Protein AF-V5RH90-F1 (afdb_monomer)

Organism: NCBI:txid1276258

Solvent-accessible surface area (backbone atoms only — not comparable to full-atom values): 16966 Å² total; per-residue (Å²): 116,68,70,62,54,53,51,52,54,51,51,53,51,48,54,54,49,49,53,51,49,50,56,50,49,50,62,50,57,74,41,58,47,84,65,52,68,70,59,52,54,52,52,53,52,53,52,52,51,48,53,52,47,50,63,49,49,20,54,50,55,21,48,38,52,71,64,28,67,14,54,36,30,42,51,41,24,53,47,36,72,75,69,56,54,78,41,78,55,97,79,40,80,42,62,81,56,71,50,70,59,48,40,54,50,47,51,65,58,44,32,61,47,46,22,55,51,42,34,52,47,38,39,65,70,46,47,50,47,69,72,67,48,82,49,40,72,57,25,41,54,48,15,51,47,30,43,51,52,26,52,50,56,53,51,47,51,54,52,50,51,69,45,53,82,74,52,96,70,68,76,60,83,84,48,95,77,80,65,72,45,70,49,40,56,22,43,51,43,16,62,75,44,43,43,75,81,35,70,58,42,42,53,52,48,49,56,31,50,53,38,34,51,52,12,54,51,33,38,52,51,18,51,33,39,70,53,49,37,51,61,77,73,57,79,75,57,67,61,90,75,64,74,39,69,64,57,57,52,48,52,52,43,52,76,67,65,77,57,59,74,70,60,53,53,52,51,51,53,49,50,56,48,52,53,52,51,51,52,50,51,56,47,50,54,51,53,50,53,52,50,50,52,52,50,50,52,51,50,52,54,52,50,54,52,54,62,62,69,70,74,115

Secondary structure (DSSP, 8-state):
-HHHHHHHHHHHHHHHHHHHHHHHHHHHHTT--PPPHHHHHHHHHHHHHHHHHHHHHHHHHHHHHHH-TTHHHHHHHHHHHHH--EEEETTEEEESS-HHHHHHHHHHHHHHHHHHHHHHHHIIIIIHHHHH--SHHHHHHHHHHHHHHHHHHHHHHHHHHHHGGGS-----TT-TT----HHHHHHHHHHHH--TTSHHHHHHHHHHHHHHHHHHHHHHHHHHHHTT---TTTTT-S-TT---HHHHHHHHHHHTT-S-HHHHHHHHHHHHHHHHHHHHHHHHHHHHHHHHHHHHHHHHHHHHHHHHTT--

Structure (mmCIF, N/CA/C/O backbone):
data_AF-V5RH90-F1
#
_entry.id   AF-V5RH90-F1
#
loop_
_atom_site.group_PDB
_atom_site.id
_atom_site.type_symbol
_atom_site.label_atom_id
_atom_site.label_alt_id
_atom_site.label_comp_id
_atom_site.label_asym_id
_atom_site.label_entity_id
_atom_site.label_seq_id
_atom_site.pdbx_PDB_ins_code
_atom_site.Cartn_x
_atom_site.Cartn_y
_atom_site.Cartn_z
_atom_site.occupancy
_atom_site.B_iso_or_equiv
_atom_site.auth_seq_id
_atom_site.auth_comp_id
_atom_site.auth_asym_id
_atom_site.auth_atom_id
_atom_site.pdbx_PDB_model_num
ATOM 1 N N . MET A 1 1 ? -20.394 -36.900 60.739 1.00 50.88 1 MET A N 1
ATOM 2 C CA . MET A 1 1 ? -19.626 -35.636 60.603 1.00 50.88 1 MET A CA 1
ATOM 3 C C . MET A 1 1 ? -19.077 -35.395 59.190 1.00 50.88 1 MET A C 1
ATOM 5 O O . MET A 1 1 ? -19.070 -34.246 58.764 1.00 50.88 1 MET A O 1
ATOM 9 N N . GLU A 1 2 ? -18.689 -36.420 58.419 1.00 46.78 2 GLU A N 1
ATOM 10 C CA . GLU A 1 2 ? -18.114 -36.249 57.064 1.00 46.78 2 GLU A CA 1
ATOM 11 C C . GLU A 1 2 ? -19.045 -35.591 56.026 1.00 46.78 2 GLU A C 1
ATOM 13 O O . GLU A 1 2 ? -18.592 -34.786 55.211 1.00 46.78 2 GLU A O 1
ATOM 18 N N . ASN A 1 3 ? -20.356 -35.852 56.076 1.00 48.88 3 ASN A N 1
ATOM 19 C CA . ASN A 1 3 ? -21.308 -35.257 55.127 1.00 48.88 3 ASN A CA 1
ATOM 20 C C . ASN A 1 3 ? -21.452 -33.736 55.284 1.00 48.88 3 ASN A C 1
ATOM 22 O O . ASN A 1 3 ? -21.572 -33.027 54.285 1.00 48.88 3 ASN A O 1
ATOM 26 N N . ALA A 1 4 ? -21.367 -33.217 56.513 1.00 47.03 4 ALA A N 1
ATOM 27 C CA . ALA A 1 4 ? -21.417 -31.780 56.778 1.00 47.03 4 ALA A CA 1
ATOM 28 C C . ALA A 1 4 ? -20.144 -31.068 56.284 1.00 47.03 4 ALA A C 1
ATOM 30 O O . ALA A 1 4 ? -20.221 -29.986 55.705 1.00 47.03 4 ALA A O 1
ATOM 31 N N . LEU A 1 5 ? -18.980 -31.710 56.434 1.00 47.34 5 LEU A N 1
ATOM 32 C CA . LEU A 1 5 ? -17.687 -31.221 55.943 1.00 47.34 5 LEU A CA 1
ATOM 33 C C . LEU A 1 5 ? -17.633 -31.178 54.408 1.00 47.34 5 LEU A C 1
ATOM 35 O O . LEU A 1 5 ? -17.198 -30.179 53.829 1.00 47.34 5 LEU A O 1
ATOM 39 N N . ASN A 1 6 ? -18.158 -32.209 53.740 1.00 46.47 6 ASN A N 1
ATOM 40 C CA . ASN A 1 6 ? -18.242 -32.259 52.280 1.00 46.47 6 ASN A CA 1
ATOM 41 C C . ASN A 1 6 ? -19.225 -31.230 51.701 1.00 46.47 6 ASN A C 1
ATOM 43 O O . ASN A 1 6 ? -18.916 -30.608 50.681 1.00 46.47 6 ASN A O 1
ATOM 47 N N . LEU A 1 7 ? -20.361 -30.978 52.361 1.00 47.34 7 LEU A N 1
ATOM 48 C CA . LEU A 1 7 ? -21.299 -29.913 51.981 1.00 47.34 7 LEU A CA 1
ATOM 49 C C . LEU A 1 7 ? -20.675 -28.519 52.132 1.00 47.34 7 LEU A C 1
ATOM 51 O O . LEU A 1 7 ? -20.782 -27.693 51.224 1.00 47.34 7 LEU A O 1
ATOM 55 N N . ASN A 1 8 ? -19.939 -28.277 53.219 1.00 47.91 8 ASN A N 1
ATOM 56 C CA . ASN A 1 8 ? -19.271 -26.996 53.461 1.00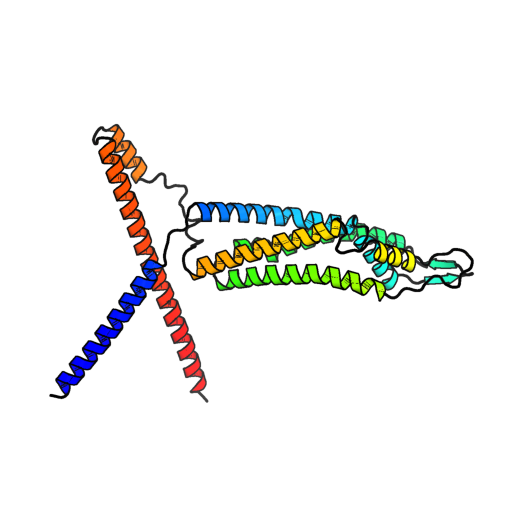 47.91 8 ASN A CA 1
ATOM 57 C C . ASN A 1 8 ? -18.118 -26.739 52.469 1.00 47.91 8 ASN A C 1
ATOM 59 O O . ASN A 1 8 ? -17.933 -25.628 51.963 1.00 47.91 8 ASN A O 1
ATOM 63 N N . LEU A 1 9 ? -17.375 -27.786 52.094 1.00 45.78 9 LEU A N 1
ATOM 64 C CA . LEU A 1 9 ? -16.351 -27.723 51.046 1.00 45.78 9 LEU A CA 1
ATOM 65 C C . LEU A 1 9 ? -16.950 -27.475 49.653 1.00 45.78 9 LEU A C 1
ATOM 67 O O . LEU A 1 9 ? -16.366 -26.721 48.867 1.00 45.78 9 LEU A O 1
ATOM 71 N N . LYS A 1 10 ? -18.113 -28.062 49.341 1.00 51.06 10 LYS A N 1
ATOM 72 C CA . LYS A 1 10 ? -18.827 -27.850 48.069 1.00 51.06 10 LYS A CA 1
ATOM 73 C C . LYS A 1 10 ? -19.367 -26.419 47.972 1.00 51.06 10 LYS A C 1
ATOM 75 O O . LYS A 1 10 ? -19.089 -25.741 46.980 1.00 51.06 10 LYS A O 1
ATOM 80 N N . ASN A 1 11 ? -19.988 -25.929 49.045 1.00 49.34 11 ASN A N 1
ATOM 81 C CA . ASN A 1 11 ? -20.497 -24.562 49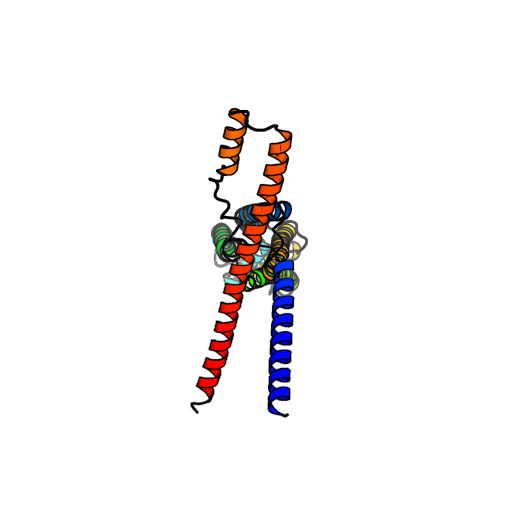.150 1.00 49.34 11 ASN A CA 1
ATOM 82 C C . ASN A 1 11 ? -19.359 -23.529 49.091 1.00 49.34 11 ASN A C 1
ATOM 84 O O . ASN A 1 11 ? -19.440 -22.572 48.324 1.00 49.34 11 ASN A O 1
ATOM 88 N N . SER A 1 12 ? -18.228 -23.747 49.775 1.00 50.31 12 SER A N 1
ATOM 89 C CA . SER A 1 12 ? -17.091 -22.809 49.706 1.00 50.31 12 SER A CA 1
ATOM 90 C C . SER A 1 12 ? -16.413 -22.774 48.327 1.00 50.31 12 SER A C 1
ATOM 92 O O . SER A 1 12 ? -15.958 -21.714 47.880 1.00 50.31 12 SER A O 1
ATOM 94 N N . LYS A 1 13 ? -16.369 -23.906 47.607 1.00 55.28 13 LYS A N 1
ATOM 95 C CA . LYS A 1 13 ? -15.865 -23.975 46.225 1.00 55.28 13 LYS A CA 1
ATOM 96 C C . LYS A 1 13 ? -16.815 -23.289 45.238 1.00 55.28 13 LYS A C 1
ATOM 98 O O . LYS A 1 13 ? -16.323 -22.621 44.325 1.00 55.28 13 LYS A O 1
ATOM 103 N N . GLN A 1 14 ? -18.133 -23.405 45.422 1.00 54.28 14 GLN A N 1
ATOM 104 C CA . GLN A 1 14 ? -19.135 -22.665 44.643 1.00 54.28 14 GLN A CA 1
ATOM 105 C C . GLN A 1 14 ? -19.038 -21.158 44.888 1.00 54.28 14 GLN A C 1
ATOM 107 O O . GLN A 1 14 ? -18.835 -20.415 43.931 1.00 54.28 14 GLN A O 1
ATOM 112 N N . VAL A 1 15 ? -18.996 -20.716 46.146 1.00 54.91 15 VAL A N 1
ATOM 113 C CA . VAL A 1 15 ? -18.864 -19.293 46.506 1.00 54.91 15 VAL A CA 1
ATOM 114 C C . VAL A 1 15 ? -17.541 -18.697 46.000 1.00 54.91 15 VAL A C 1
ATOM 116 O O . VAL A 1 15 ? -17.505 -17.571 45.502 1.00 54.91 15 VAL A O 1
ATOM 119 N N . LYS A 1 16 ? -16.425 -19.447 46.038 1.00 55.56 16 LYS A N 1
ATOM 120 C CA . LYS A 1 16 ? -15.149 -19.014 45.424 1.00 55.56 16 LYS A CA 1
ATOM 121 C C . LYS A 1 16 ? -15.232 -18.928 43.894 1.00 55.56 16 LYS A C 1
ATOM 123 O O . LYS A 1 16 ? -14.598 -18.044 43.311 1.00 55.56 16 LYS A O 1
ATOM 128 N N . LYS A 1 17 ? -15.975 -19.824 43.233 1.00 52.50 17 LYS A N 1
ATOM 129 C CA . LYS A 1 17 ? -16.230 -19.766 41.781 1.00 52.50 17 LYS A CA 1
ATOM 130 C C . LYS A 1 17 ? -17.094 -18.560 41.421 1.00 52.50 17 LYS A C 1
ATOM 132 O O . LYS A 1 17 ? -16.730 -17.835 40.499 1.00 52.50 17 LYS A O 1
ATOM 137 N N . GLU A 1 18 ? -18.159 -18.309 42.169 1.00 52.91 18 GLU A N 1
ATOM 138 C CA . GLU A 1 18 ? -19.071 -17.178 41.979 1.00 52.91 18 GLU A CA 1
ATOM 139 C C . GLU A 1 18 ? -18.373 -15.842 42.225 1.00 52.91 18 GLU A C 1
ATOM 141 O O . GLU A 1 18 ? -18.420 -14.973 41.361 1.00 52.91 18 GLU A O 1
ATOM 146 N N . LYS A 1 19 ? -17.587 -15.701 43.302 1.00 52.78 19 LYS A N 1
ATOM 147 C CA . LYS A 1 19 ? -16.768 -14.496 43.541 1.00 52.78 19 LYS A CA 1
ATOM 148 C C . LYS A 1 19 ? -15.719 -14.261 42.447 1.00 52.78 19 LYS A C 1
ATOM 150 O O . LYS A 1 19 ? -15.440 -13.116 42.095 1.00 52.78 19 LYS A O 1
ATOM 155 N N . LYS A 1 20 ? -15.135 -15.323 41.872 1.00 54.53 20 LYS A N 1
ATOM 156 C CA . LYS A 1 20 ? -14.227 -15.211 40.711 1.00 54.53 20 LYS A CA 1
ATOM 157 C C . LYS A 1 20 ? -14.968 -14.821 39.427 1.00 54.53 20 LYS A C 1
ATOM 159 O O . LYS A 1 20 ? -14.404 -14.077 38.627 1.00 54.53 20 LYS A O 1
ATOM 164 N N . LEU A 1 21 ? -16.192 -15.307 39.224 1.00 51.22 21 LEU A N 1
ATOM 165 C CA . LEU A 1 21 ? -17.070 -14.930 38.110 1.00 51.22 21 LEU A CA 1
ATOM 166 C C . LEU A 1 21 ? -17.528 -13.470 38.231 1.00 51.22 21 LEU A C 1
ATOM 168 O O . LEU A 1 21 ? -17.366 -12.723 37.273 1.00 51.22 21 LEU A O 1
ATOM 172 N N . ALA A 1 22 ? -17.951 -13.033 39.417 1.00 49.84 22 ALA A N 1
ATOM 173 C CA . ALA A 1 22 ? -18.320 -11.650 39.713 1.00 49.84 22 ALA A CA 1
ATOM 174 C C . ALA A 1 22 ? -17.144 -10.681 39.495 1.00 49.84 22 ALA A C 1
ATOM 176 O O . ALA A 1 22 ? -17.267 -9.749 38.707 1.00 49.84 22 ALA A O 1
ATOM 177 N N . LYS A 1 23 ? -15.949 -10.971 40.041 1.00 49.22 23 LYS A N 1
ATOM 178 C CA . LYS A 1 23 ? -14.730 -10.171 39.775 1.00 49.22 23 LYS A CA 1
ATOM 179 C C . LYS A 1 23 ? -14.318 -10.158 38.299 1.00 49.22 23 LYS A C 1
ATOM 181 O O . LYS A 1 23 ? -13.679 -9.214 37.832 1.00 49.22 23 LYS A O 1
ATOM 186 N N . LYS A 1 24 ? -14.621 -11.220 37.546 1.00 50.56 24 LYS A N 1
ATOM 187 C CA . LYS A 1 24 ? -14.363 -11.288 36.100 1.00 50.56 24 LYS A CA 1
ATOM 188 C C . LYS A 1 24 ? -15.373 -10.448 35.317 1.00 50.56 24 LYS A C 1
ATOM 190 O O . LYS A 1 24 ? -14.969 -9.835 34.331 1.00 50.56 24 LYS A O 1
ATOM 195 N N . ASN A 1 25 ? -16.627 -10.400 35.756 1.00 45.12 25 ASN A N 1
ATOM 196 C CA . ASN A 1 25 ? -17.681 -9.581 35.161 1.00 45.12 25 ASN A CA 1
ATOM 197 C C . ASN A 1 25 ? -17.484 -8.092 35.489 1.00 45.12 25 ASN A C 1
ATOM 199 O O . ASN A 1 25 ? -17.518 -7.281 34.571 1.00 45.12 25 ASN A O 1
ATOM 203 N N . GLU A 1 26 ? -17.086 -7.735 36.714 1.00 47.66 26 GLU A N 1
ATOM 204 C CA . GLU A 1 26 ? -16.632 -6.375 37.062 1.00 47.66 26 GLU A CA 1
ATOM 205 C C . GLU A 1 26 ? -15.459 -5.925 36.182 1.00 47.66 26 GLU A C 1
ATOM 207 O O . GLU A 1 26 ? -15.509 -4.876 35.545 1.00 47.66 26 GLU A O 1
ATOM 212 N N . LYS A 1 27 ? -14.410 -6.752 36.041 1.00 46.84 27 LYS A N 1
ATOM 213 C CA . LYS A 1 27 ? -13.271 -6.435 35.156 1.00 46.84 27 LYS A CA 1
ATOM 214 C C . LYS A 1 27 ? -13.658 -6.315 33.675 1.00 46.84 27 LYS A C 1
ATOM 216 O O . LYS A 1 27 ? -12.902 -5.714 32.909 1.00 46.84 27 LYS A O 1
ATOM 221 N N . LYS A 1 28 ? -14.781 -6.905 33.248 1.00 47.03 28 LYS A N 1
ATOM 222 C CA . LYS A 1 28 ? -15.327 -6.767 31.889 1.00 47.03 28 LYS A CA 1
ATOM 223 C C . LYS A 1 28 ? -16.171 -5.499 31.741 1.00 47.03 28 LYS A C 1
ATOM 225 O O . LYS A 1 28 ? -15.994 -4.812 30.739 1.00 47.03 28 LYS A O 1
ATOM 230 N N . ALA A 1 29 ? -16.998 -5.166 32.731 1.00 41.97 29 ALA A N 1
ATOM 231 C CA . ALA A 1 29 ? -17.780 -3.932 32.785 1.00 41.97 29 ALA A CA 1
ATOM 232 C C . ALA A 1 29 ? -16.875 -2.684 32.816 1.00 41.97 29 ALA A C 1
ATOM 234 O O . ALA A 1 29 ? -17.078 -1.755 32.044 1.00 41.97 29 ALA A O 1
ATOM 235 N N . ILE A 1 30 ? -15.775 -2.721 33.580 1.00 46.09 30 ILE A N 1
ATOM 236 C CA . ILE A 1 30 ? -14.780 -1.631 33.691 1.00 46.09 30 ILE A CA 1
ATOM 237 C C . ILE A 1 30 ? -14.025 -1.361 32.367 1.00 46.09 30 ILE A C 1
ATOM 239 O O . ILE A 1 30 ? -13.387 -0.319 32.194 1.00 46.09 30 ILE A O 1
ATOM 243 N N . ARG A 1 31 ? -14.063 -2.290 31.400 1.00 48.00 31 ARG A N 1
ATOM 244 C CA . ARG A 1 31 ? -13.342 -2.144 30.122 1.00 48.00 31 ARG A CA 1
ATOM 245 C C . ARG A 1 31 ? -14.133 -1.433 29.031 1.00 48.00 31 ARG A C 1
ATOM 247 O O . ARG A 1 31 ? -13.492 -0.915 28.115 1.00 48.00 31 ARG A O 1
ATOM 254 N N . TYR A 1 32 ? -15.460 -1.387 29.119 1.00 48.69 32 TYR A N 1
ATOM 255 C CA . TYR A 1 32 ? -16.262 -0.639 28.159 1.00 48.69 32 TYR A CA 1
ATOM 256 C C . TYR A 1 32 ? -16.201 0.844 28.527 1.00 48.69 32 TYR A C 1
ATOM 258 O O . TYR A 1 32 ? -16.706 1.272 29.560 1.00 48.69 32 TYR A O 1
ATOM 266 N N . LYS A 1 33 ? -15.514 1.626 27.697 1.00 56.88 33 LYS A N 1
ATOM 267 C CA . LYS A 1 33 ? -15.572 3.086 27.751 1.00 56.88 33 LYS A CA 1
ATOM 268 C C . LYS A 1 33 ? -16.146 3.555 26.419 1.00 56.88 33 LYS A C 1
ATOM 270 O O . LYS A 1 33 ? -15.610 3.123 25.395 1.00 56.88 33 LYS A O 1
ATOM 275 N N . PRO A 1 34 ? -17.185 4.409 26.422 1.00 55.62 34 PRO A N 1
ATOM 276 C CA . PRO A 1 34 ? -17.735 4.955 25.191 1.00 55.62 34 PRO A CA 1
ATOM 277 C C . PRO A 1 34 ? -16.618 5.624 24.389 1.00 55.62 34 PRO A C 1
ATOM 279 O O . PRO A 1 34 ? -15.725 6.273 24.951 1.00 55.62 34 PRO A O 1
ATOM 282 N N . THR A 1 35 ? -16.630 5.411 23.075 1.00 61.75 35 THR A N 1
ATOM 283 C CA . THR A 1 35 ? -15.633 5.986 22.175 1.00 61.75 35 THR A CA 1
ATOM 284 C C . THR A 1 35 ? -15.715 7.511 22.271 1.00 61.75 35 THR A C 1
ATOM 286 O O . THR A 1 35 ? -16.779 8.099 22.100 1.00 61.75 35 THR A O 1
ATOM 289 N N . LYS A 1 36 ? -14.597 8.170 22.601 1.00 67.69 36 LYS A N 1
ATOM 290 C CA . LYS A 1 36 ? -14.561 9.635 22.711 1.00 67.69 36 LYS A CA 1
ATOM 291 C C . LYS A 1 36 ? -14.878 10.257 21.346 1.00 67.69 36 LYS A C 1
ATOM 293 O O . LYS A 1 36 ? -14.387 9.764 20.334 1.00 67.69 36 LYS A O 1
ATOM 298 N N . SER A 1 37 ? -15.600 11.380 21.333 1.00 65.94 37 SER A N 1
ATOM 299 C CA . SER A 1 37 ? -15.933 12.123 20.102 1.00 65.94 37 SER A CA 1
ATOM 300 C C . SER A 1 37 ? -14.692 12.429 19.244 1.00 65.94 37 SER A C 1
ATOM 302 O O . SER A 1 37 ? -14.685 12.175 18.046 1.00 65.94 37 SER A O 1
ATOM 304 N N . ILE A 1 38 ? -13.573 12.804 19.877 1.00 72.56 38 ILE A N 1
ATOM 305 C CA . ILE A 1 38 ? -12.278 13.033 19.204 1.00 72.56 38 ILE A CA 1
ATOM 306 C C . ILE A 1 38 ? -11.819 11.804 18.401 1.00 72.56 38 ILE A C 1
ATOM 308 O O . ILE A 1 38 ? -11.340 11.930 17.277 1.00 72.56 38 ILE A O 1
ATOM 312 N N . THR A 1 39 ? -11.981 10.600 18.956 1.00 71.69 39 THR A N 1
ATOM 313 C CA . THR A 1 39 ? -11.612 9.351 18.276 1.00 71.69 39 THR A CA 1
ATOM 314 C C . THR A 1 39 ? -12.509 9.099 17.064 1.00 71.69 39 THR A C 1
ATOM 316 O O . THR A 1 39 ? -12.021 8.631 16.043 1.00 71.69 39 THR A O 1
ATOM 319 N N . ILE A 1 40 ? -13.794 9.450 17.149 1.00 71.81 40 ILE A N 1
ATOM 320 C CA . ILE A 1 40 ? -14.752 9.339 16.041 1.00 71.81 40 ILE A CA 1
ATOM 321 C C . ILE A 1 40 ? -14.377 10.296 14.904 1.00 71.81 40 ILE A C 1
ATOM 323 O O . ILE A 1 40 ? -14.264 9.860 13.759 1.00 71.81 40 ILE A O 1
ATOM 327 N N . THR A 1 41 ? -14.105 11.566 15.212 1.00 77.12 41 THR A N 1
ATOM 328 C CA . THR A 1 41 ? -13.665 12.559 14.219 1.00 77.12 41 THR A CA 1
ATOM 329 C C . THR A 1 41 ? -12.380 12.120 13.521 1.00 77.12 41 THR A C 1
ATOM 331 O O . THR A 1 41 ? -12.284 12.172 12.296 1.00 77.12 41 THR A O 1
ATOM 334 N N . PHE A 1 42 ? -11.416 11.599 14.283 1.00 81.38 42 PHE A N 1
ATOM 335 C CA . PHE A 1 42 ? -10.167 11.077 13.733 1.00 81.38 42 PHE A CA 1
ATOM 336 C C . PHE A 1 42 ? -10.399 9.885 12.788 1.00 81.38 42 PHE A C 1
ATOM 338 O O . PHE A 1 42 ? -9.755 9.787 11.746 1.00 81.38 42 PHE A O 1
ATOM 345 N N . ILE A 1 43 ? -11.363 9.007 13.095 1.00 82.81 43 ILE A N 1
ATOM 346 C CA . ILE A 1 43 ? -11.743 7.897 12.208 1.00 82.81 43 ILE A CA 1
ATOM 347 C C . ILE A 1 43 ? -12.328 8.394 10.887 1.00 82.81 43 ILE A C 1
ATOM 349 O O . ILE A 1 43 ? -11.981 7.867 9.827 1.00 82.81 43 ILE A O 1
ATOM 353 N N . TYR A 1 44 ? -13.200 9.401 10.926 1.00 81.94 44 TYR A N 1
ATOM 354 C CA . TYR A 1 44 ? -13.757 9.986 9.708 1.00 81.94 44 TYR A CA 1
ATOM 355 C C . TYR A 1 44 ? -12.684 10.647 8.845 1.00 81.94 44 TYR A C 1
ATOM 357 O O . TYR A 1 44 ? -12.654 10.405 7.638 1.00 81.94 44 TYR A O 1
ATOM 365 N N . LEU A 1 45 ? -11.760 11.389 9.460 1.00 87.94 45 LEU A N 1
ATOM 366 C CA . LEU A 1 45 ? -10.648 12.017 8.751 1.00 87.94 45 LEU A CA 1
ATOM 367 C C . LEU A 1 45 ? -9.786 10.976 8.022 1.00 87.94 45 LEU A C 1
ATOM 369 O O . LEU A 1 45 ? -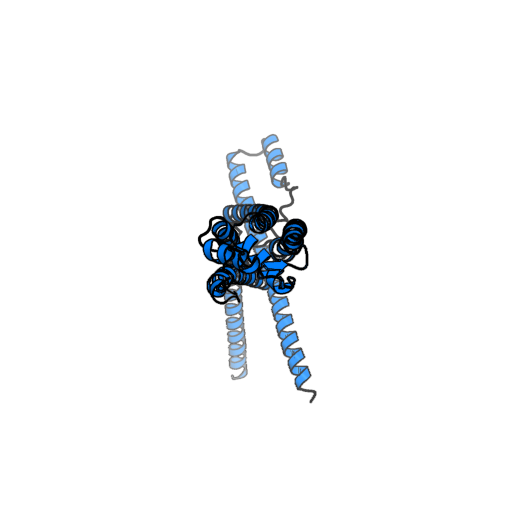9.566 11.094 6.820 1.00 87.94 45 LEU A O 1
ATOM 373 N N . PHE A 1 46 ? -9.379 9.900 8.705 1.00 89.19 46 PHE A N 1
ATOM 374 C CA . PHE A 1 46 ? -8.580 8.833 8.088 1.00 89.19 46 PHE A CA 1
ATOM 375 C C . PHE A 1 46 ? -9.301 8.122 6.946 1.00 89.19 46 PHE A C 1
ATOM 377 O O . PHE A 1 46 ? -8.674 7.734 5.962 1.00 89.19 46 PHE A O 1
ATOM 384 N N . ARG A 1 47 ? -10.622 7.957 7.046 1.00 88.56 47 ARG A N 1
ATOM 385 C CA . ARG A 1 47 ? -11.430 7.390 5.959 1.00 88.56 47 ARG A CA 1
ATOM 386 C C . ARG A 1 47 ? -11.477 8.306 4.743 1.00 88.56 47 ARG A C 1
ATOM 388 O O . ARG A 1 47 ? -11.389 7.800 3.628 1.00 88.56 47 ARG A O 1
ATOM 395 N N . LEU A 1 48 ? -11.578 9.617 4.950 1.00 90.19 48 LEU A N 1
ATOM 396 C CA . LEU A 1 48 ? -11.521 10.600 3.870 1.00 90.19 48 LEU A CA 1
ATOM 397 C C . LEU A 1 48 ? -10.141 10.586 3.201 1.00 90.19 48 LEU A C 1
ATOM 399 O O . LEU A 1 48 ? -10.055 10.456 1.981 1.00 90.19 48 LEU A O 1
ATOM 403 N N . CYS A 1 49 ? -9.063 10.578 3.991 1.00 93.00 49 CYS A N 1
ATOM 404 C CA . CYS A 1 49 ? -7.703 10.425 3.473 1.00 93.00 49 CYS A CA 1
ATOM 405 C C . CYS A 1 49 ? -7.522 9.116 2.686 1.00 93.00 49 CYS A C 1
ATOM 407 O O . CYS A 1 49 ? -6.865 9.117 1.653 1.00 93.00 49 CYS A O 1
ATOM 409 N N . MET A 1 50 ? -8.126 8.005 3.125 1.00 93.25 50 MET A N 1
ATOM 410 C CA . MET A 1 50 ? -8.070 6.716 2.421 1.00 93.25 50 MET A CA 1
ATOM 411 C C . MET A 1 50 ? -8.805 6.752 1.068 1.00 93.25 50 MET A C 1
ATOM 413 O O . MET A 1 50 ? -8.356 6.119 0.113 1.00 93.25 50 MET A O 1
ATOM 417 N N . ILE A 1 51 ? -9.923 7.485 0.971 1.00 93.25 51 ILE A N 1
ATOM 418 C CA . ILE A 1 51 ? -10.627 7.719 -0.303 1.00 93.25 51 ILE A CA 1
ATOM 419 C C . ILE A 1 51 ? -9.734 8.529 -1.247 1.00 93.25 51 ILE A C 1
ATOM 421 O O . ILE A 1 51 ? -9.518 8.111 -2.383 1.00 93.25 51 ILE A O 1
ATOM 425 N N . ALA A 1 52 ? -9.174 9.643 -0.766 1.00 94.25 52 ALA A N 1
ATOM 426 C CA . ALA A 1 52 ? -8.271 10.478 -1.554 1.00 94.25 52 ALA A CA 1
ATOM 427 C C . ALA A 1 52 ? -7.042 9.684 -2.025 1.00 94.25 52 ALA A C 1
ATOM 429 O O . ALA A 1 52 ? -6.710 9.702 -3.206 1.00 94.25 52 ALA A O 1
ATOM 430 N N . TYR A 1 53 ? -6.428 8.904 -1.131 1.00 94.38 53 TYR A N 1
ATOM 431 C CA . TYR A 1 53 ? -5.304 8.021 -1.445 1.00 94.38 53 TYR A CA 1
ATOM 432 C C . TYR A 1 53 ? -5.641 7.038 -2.570 1.00 94.38 53 TYR A C 1
ATOM 434 O O . TYR A 1 53 ? -4.858 6.872 -3.500 1.00 94.38 53 TYR A O 1
ATOM 442 N N . TRP A 1 54 ? -6.816 6.404 -2.518 1.00 94.62 54 TRP A N 1
ATOM 443 C CA . TRP A 1 54 ? -7.231 5.442 -3.539 1.00 94.62 54 TRP A CA 1
ATOM 444 C C . TRP A 1 54 ? -7.354 6.056 -4.941 1.00 94.62 54 TRP A C 1
ATOM 446 O O . TRP A 1 54 ? -7.026 5.386 -5.916 1.00 94.62 54 TRP A O 1
ATOM 456 N N . ILE A 1 55 ? -7.781 7.314 -5.042 1.00 93.81 55 ILE A N 1
ATOM 457 C CA . ILE A 1 55 ? -7.945 8.010 -6.326 1.00 93.81 55 ILE A CA 1
ATOM 458 C C . ILE A 1 55 ? -6.605 8.560 -6.830 1.00 93.81 55 ILE A C 1
ATOM 460 O O . ILE A 1 55 ? -6.278 8.430 -8.007 1.00 93.81 55 ILE A O 1
ATOM 464 N N . ILE A 1 56 ? -5.825 9.166 -5.935 1.00 94.19 56 ILE A N 1
ATOM 465 C CA . ILE A 1 56 ? -4.633 9.946 -6.282 1.00 94.19 56 ILE A CA 1
ATOM 466 C C . ILE A 1 56 ? -3.429 9.048 -6.600 1.00 94.19 56 ILE A C 1
ATOM 4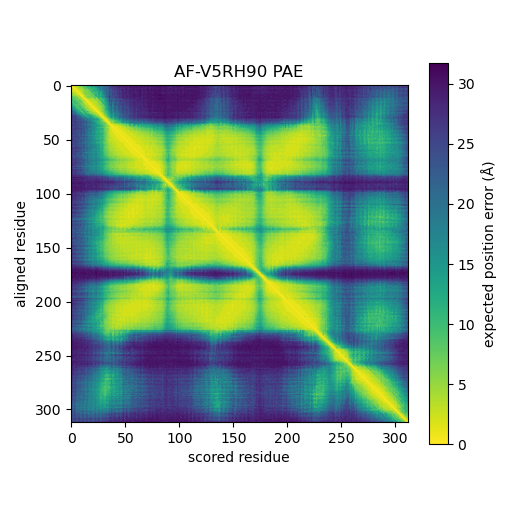68 O O . ILE A 1 56 ? -2.695 9.303 -7.553 1.00 94.19 56 ILE A O 1
ATOM 472 N N . VAL A 1 57 ? -3.215 7.977 -5.834 1.00 94.31 57 VAL A N 1
ATOM 473 C CA . VAL A 1 57 ? -2.017 7.129 -5.973 1.00 94.31 57 VAL A CA 1
ATOM 474 C C . VAL A 1 57 ? -1.889 6.449 -7.343 1.00 94.31 57 VAL A C 1
ATOM 476 O O . VAL A 1 57 ? -0.793 6.487 -7.903 1.00 94.31 57 VAL A O 1
ATOM 479 N N . PRO A 1 58 ? -2.954 5.871 -7.934 1.00 95.44 58 PRO A N 1
ATOM 480 C CA . PRO A 1 58 ? -2.890 5.317 -9.288 1.00 95.44 58 PRO A CA 1
ATOM 481 C C . PRO A 1 58 ? -2.394 6.309 -10.342 1.00 95.44 58 PRO A C 1
ATOM 483 O O . PRO A 1 58 ? -1.647 5.932 -11.244 1.00 95.44 58 PRO A O 1
ATOM 486 N N . ILE A 1 59 ? -2.789 7.582 -10.220 1.00 94.50 59 ILE A N 1
ATOM 487 C CA . ILE A 1 59 ? -2.363 8.656 -11.128 1.00 94.50 59 ILE A CA 1
ATOM 488 C C . ILE A 1 59 ? -0.856 8.859 -10.993 1.00 94.50 59 ILE A C 1
ATOM 490 O O . ILE A 1 59 ? -0.143 8.849 -11.994 1.00 94.50 59 ILE A O 1
ATOM 494 N N . PHE A 1 60 ? -0.351 8.953 -9.761 1.00 94.25 60 PHE A N 1
ATOM 495 C CA . PHE A 1 60 ? 1.083 9.089 -9.524 1.00 94.25 60 PHE A CA 1
ATOM 496 C C . PHE A 1 60 ? 1.892 7.892 -10.024 1.00 94.25 60 PHE A C 1
ATOM 498 O O . PHE A 1 60 ? 2.956 8.105 -10.592 1.00 94.25 60 PHE A O 1
ATOM 505 N N . PHE A 1 61 ? 1.410 6.652 -9.890 1.00 94.12 61 PHE A N 1
ATOM 506 C CA . PHE A 1 61 ? 2.124 5.498 -10.450 1.00 94.12 61 PHE A CA 1
ATOM 507 C C . PHE A 1 61 ? 2.248 5.557 -11.974 1.00 94.12 61 PHE A C 1
ATOM 509 O O . PHE A 1 61 ? 3.312 5.246 -12.506 1.00 94.12 61 PHE A O 1
ATOM 516 N N . ALA A 1 62 ? 1.201 5.995 -12.672 1.00 94.25 62 ALA A N 1
ATOM 517 C CA . ALA A 1 62 ? 1.264 6.185 -14.116 1.00 94.25 62 ALA A CA 1
ATOM 518 C C . ALA A 1 62 ? 2.213 7.331 -14.507 1.00 94.25 62 ALA A C 1
ATOM 520 O O . ALA A 1 62 ? 3.014 7.172 -15.426 1.00 94.25 62 ALA A O 1
ATOM 521 N N . LEU A 1 63 ? 2.182 8.451 -13.774 1.00 93.69 63 LEU A N 1
ATOM 522 C CA . LEU A 1 63 ? 3.102 9.571 -13.995 1.00 93.69 63 LEU A CA 1
ATOM 523 C C . LEU A 1 63 ? 4.562 9.170 -13.760 1.00 93.69 63 LEU A C 1
ATOM 525 O O . LEU A 1 63 ? 5.401 9.472 -14.602 1.00 93.69 63 LEU A O 1
ATOM 529 N N . ILE A 1 64 ? 4.858 8.446 -12.676 1.00 93.19 64 ILE A N 1
ATOM 530 C CA . ILE A 1 64 ? 6.205 7.933 -12.387 1.00 93.19 64 ILE A CA 1
ATOM 531 C C . ILE A 1 64 ? 6.680 7.050 -13.542 1.00 93.19 64 ILE A C 1
ATOM 533 O O . ILE A 1 64 ? 7.766 7.262 -14.063 1.00 93.19 64 ILE A O 1
ATOM 537 N N . PHE A 1 65 ? 5.863 6.100 -14.000 1.00 93.56 65 PHE A N 1
ATOM 538 C CA . PHE A 1 65 ? 6.262 5.220 -15.099 1.00 93.56 65 PHE A CA 1
ATOM 539 C C . PHE A 1 65 ? 6.540 5.978 -16.411 1.00 93.56 65 PHE A C 1
ATOM 541 O O . PHE A 1 65 ? 7.466 5.630 -17.143 1.00 93.56 65 PHE A O 1
ATOM 548 N N . TYR A 1 66 ? 5.760 7.019 -16.713 1.00 93.12 66 TYR A N 1
ATOM 549 C CA . TYR A 1 66 ? 5.865 7.742 -17.982 1.00 93.12 66 TYR A CA 1
ATOM 550 C C . TYR A 1 66 ? 6.935 8.850 -17.998 1.00 93.12 66 TYR A C 1
ATOM 552 O O . TYR A 1 66 ? 7.559 9.089 -19.043 1.00 93.12 66 TYR A O 1
ATOM 560 N N . TYR A 1 67 ? 7.130 9.537 -16.868 1.00 91.69 67 TYR A N 1
ATOM 561 C CA . TYR A 1 67 ? 7.974 10.731 -16.756 1.00 91.69 67 TYR A CA 1
ATOM 562 C C . TYR A 1 67 ? 9.278 10.518 -15.986 1.00 91.69 67 TYR A C 1
ATOM 564 O O . TYR A 1 67 ? 10.186 11.327 -16.170 1.00 91.69 67 TYR A O 1
ATOM 572 N N . ASP A 1 68 ? 9.407 9.483 -15.150 1.00 92.31 68 ASP A N 1
ATOM 573 C CA . ASP A 1 68 ? 10.636 9.305 -14.377 1.00 92.31 68 ASP A CA 1
ATOM 574 C C . ASP A 1 68 ? 11.833 8.996 -15.298 1.00 92.31 68 ASP A C 1
ATOM 576 O O . ASP A 1 68 ? 11.786 8.024 -16.066 1.00 92.31 68 ASP A O 1
ATOM 580 N N . PRO A 1 69 ? 12.920 9.789 -15.222 1.00 89.25 69 PRO A N 1
ATOM 581 C CA . PRO A 1 69 ? 14.097 9.597 -16.059 1.00 89.25 69 PRO A CA 1
ATOM 582 C C . PRO A 1 69 ? 14.895 8.332 -15.716 1.00 89.25 69 PRO A C 1
ATOM 584 O O . PRO A 1 69 ? 15.769 7.978 -16.494 1.00 89.25 69 PRO A O 1
ATOM 587 N N . GLY A 1 70 ? 14.611 7.623 -14.616 1.00 89.31 70 GLY A N 1
ATOM 588 C CA . GLY A 1 70 ? 15.213 6.320 -14.310 1.00 89.31 70 GLY A CA 1
ATOM 589 C C . GLY A 1 70 ? 14.383 5.139 -14.827 1.00 89.31 70 GLY A C 1
ATOM 590 O O . GLY A 1 70 ? 14.875 4.298 -15.580 1.00 89.31 70 GLY A O 1
ATOM 591 N N . VAL A 1 71 ? 13.104 5.070 -14.447 1.00 91.50 71 VAL A N 1
ATOM 592 C CA . VAL A 1 71 ? 12.178 3.963 -14.757 1.00 91.50 71 VAL A CA 1
ATOM 593 C C . VAL A 1 71 ? 11.946 3.833 -16.249 1.00 91.50 71 VAL A C 1
ATOM 595 O O . VAL A 1 71 ? 11.934 2.720 -16.771 1.00 91.50 71 VAL A O 1
ATOM 598 N N . LYS A 1 72 ? 11.756 4.954 -16.949 1.00 91.12 72 LYS A N 1
ATOM 599 C CA . LYS A 1 72 ? 11.439 4.927 -18.375 1.00 91.12 72 LYS A CA 1
ATOM 600 C C . LYS A 1 72 ? 12.601 4.359 -19.204 1.00 91.12 72 LYS A C 1
ATOM 602 O O . LYS A 1 72 ? 12.344 3.444 -19.990 1.00 91.12 72 LYS A O 1
ATOM 607 N N . PRO A 1 73 ? 13.863 4.814 -19.053 1.00 90.44 73 PRO A N 1
ATOM 608 C CA . PRO A 1 73 ? 15.005 4.163 -19.695 1.00 90.44 73 PRO A CA 1
ATOM 609 C C . PRO A 1 73 ? 15.210 2.717 -19.257 1.00 90.44 73 PRO A C 1
ATOM 611 O O . PRO A 1 73 ? 15.463 1.878 -20.116 1.00 90.44 73 PRO A O 1
ATOM 614 N N . LEU A 1 74 ? 15.018 2.395 -17.972 1.00 91.06 74 LEU A N 1
ATOM 615 C CA . LEU A 1 74 ? 15.120 1.018 -17.481 1.00 91.06 74 LEU A CA 1
ATOM 616 C C . LEU A 1 74 ? 14.109 0.093 -18.177 1.00 91.06 74 LEU A C 1
ATOM 618 O O . LEU A 1 74 ? 14.459 -0.998 -18.621 1.00 91.06 74 LEU A O 1
ATOM 622 N N . PHE A 1 75 ? 12.863 0.543 -18.340 1.00 92.31 75 PHE A N 1
ATOM 623 C CA . PHE A 1 75 ? 11.839 -0.201 -19.069 1.00 92.31 75 PHE A CA 1
ATOM 624 C C . PHE A 1 75 ? 12.219 -0.390 -20.543 1.00 92.31 75 PHE A C 1
ATOM 626 O O . PHE A 1 75 ? 12.124 -1.499 -21.071 1.00 92.31 75 PHE A O 1
ATOM 633 N N . LYS A 1 76 ? 12.701 0.669 -21.206 1.00 90.19 76 LYS A N 1
ATOM 634 C CA . LYS A 1 76 ? 13.175 0.580 -22.596 1.00 90.19 76 LYS A CA 1
ATOM 635 C C . LYS A 1 76 ? 14.350 -0.384 -22.742 1.00 90.19 76 LYS A C 1
ATOM 637 O O . LYS A 1 76 ? 14.358 -1.164 -23.689 1.00 90.19 76 LYS A O 1
ATOM 642 N N . TYR A 1 77 ? 15.295 -0.373 -21.803 1.00 89.75 77 TYR A N 1
ATOM 643 C CA . TYR A 1 77 ? 16.403 -1.324 -21.757 1.00 89.75 77 TYR A CA 1
ATOM 644 C C . TYR A 1 77 ? 15.892 -2.769 -21.691 1.00 89.75 77 TYR A C 1
ATOM 646 O O . TYR A 1 77 ? 16.293 -3.593 -22.508 1.00 89.75 77 TYR A O 1
ATOM 654 N N . VAL A 1 78 ? 14.942 -3.068 -20.798 1.00 89.06 78 VAL A N 1
ATOM 655 C CA . VAL A 1 78 ? 14.348 -4.412 -20.688 1.00 89.06 78 VAL A CA 1
ATOM 656 C C . VAL A 1 78 ? 13.670 -4.837 -21.994 1.00 89.06 78 VAL A C 1
ATOM 658 O O . VAL A 1 78 ? 13.879 -5.957 -22.456 1.00 89.06 78 VAL A O 1
ATOM 661 N N . VAL A 1 79 ? 12.898 -3.951 -22.631 1.00 88.19 79 VAL A N 1
ATOM 662 C CA . VAL A 1 79 ? 12.266 -4.243 -23.931 1.00 88.19 79 VAL A CA 1
ATOM 663 C C . VAL A 1 79 ? 13.320 -4.520 -25.007 1.00 88.19 79 VAL A C 1
ATOM 665 O O . VAL A 1 79 ? 13.172 -5.469 -25.775 1.00 88.19 79 VAL A O 1
ATOM 668 N N . MET A 1 80 ? 14.401 -3.740 -25.044 1.00 83.56 80 MET A N 1
ATOM 669 C CA . MET A 1 80 ? 15.499 -3.952 -25.988 1.00 83.56 80 MET A CA 1
ATOM 670 C C . MET A 1 80 ? 16.181 -5.305 -25.769 1.00 83.56 80 MET A C 1
ATOM 672 O O . MET A 1 80 ? 16.357 -6.049 -26.724 1.00 83.56 80 MET A O 1
ATOM 676 N N . VAL A 1 81 ? 16.502 -5.673 -24.527 1.00 83.81 81 VAL A N 1
ATOM 677 C CA . VAL A 1 81 ? 17.147 -6.963 -24.224 1.00 83.81 81 VAL A CA 1
ATOM 678 C C . VAL A 1 81 ? 16.265 -8.157 -24.608 1.00 83.81 81 VAL A C 1
ATOM 680 O O . VAL A 1 81 ? 16.782 -9.179 -25.051 1.00 83.81 81 VAL A O 1
ATOM 683 N N . LEU A 1 82 ? 14.943 -8.043 -24.455 1.00 83.88 82 LEU A N 1
ATOM 684 C CA . LEU A 1 82 ? 14.016 -9.151 -24.706 1.00 83.88 82 LEU A CA 1
ATOM 685 C C . LEU A 1 82 ? 13.617 -9.309 -26.178 1.00 83.88 82 LEU A C 1
ATOM 687 O O . LEU A 1 82 ? 13.381 -10.431 -26.623 1.00 83.88 82 LEU A O 1
ATOM 691 N N . PHE A 1 83 ? 13.501 -8.206 -26.922 1.00 81.38 83 PHE A N 1
ATOM 692 C CA . PHE A 1 83 ? 12.894 -8.209 -28.258 1.00 81.38 83 PHE A CA 1
ATOM 693 C C . PHE A 1 83 ? 13.828 -7.745 -29.379 1.00 81.38 83 PHE A C 1
ATOM 695 O O . PHE A 1 83 ? 13.522 -7.984 -30.550 1.00 81.38 83 PHE A O 1
ATOM 702 N N . ALA A 1 84 ? 14.954 -7.091 -29.071 1.00 73.81 84 ALA A N 1
ATOM 703 C CA . ALA A 1 84 ? 15.880 -6.658 -30.108 1.00 73.81 84 ALA A CA 1
ATOM 704 C C . ALA A 1 84 ? 16.706 -7.834 -30.636 1.00 73.81 84 ALA A C 1
ATOM 706 O O . ALA A 1 84 ? 17.416 -8.515 -29.898 1.00 73.81 84 ALA A O 1
ATOM 707 N N . LYS A 1 85 ? 16.661 -8.025 -31.957 1.00 67.31 85 LYS A N 1
ATOM 708 C CA . LYS A 1 85 ? 17.682 -8.773 -32.689 1.00 67.31 85 LYS A CA 1
ATOM 709 C C . LYS A 1 85 ? 18.678 -7.767 -33.245 1.00 67.31 85 LYS A C 1
ATOM 711 O O . LYS A 1 85 ? 18.372 -7.014 -34.168 1.00 67.31 85 LYS A O 1
ATOM 716 N N . ILE A 1 86 ? 19.852 -7.733 -32.632 1.00 66.19 86 ILE A N 1
ATOM 717 C CA . ILE A 1 86 ? 20.949 -6.873 -33.062 1.00 66.19 86 ILE A CA 1
ATOM 718 C C . ILE A 1 86 ? 21.738 -7.654 -34.114 1.00 66.19 86 ILE A C 1
ATOM 720 O O . ILE A 1 86 ? 22.302 -8.702 -33.799 1.00 66.19 86 ILE A O 1
ATOM 724 N N . SER A 1 87 ? 21.754 -7.168 -35.355 1.00 60.50 87 SER A N 1
ATOM 725 C CA . SER A 1 87 ? 22.654 -7.663 -36.401 1.00 60.50 87 SER A CA 1
ATOM 726 C C . SER A 1 87 ? 23.730 -6.624 -36.670 1.00 60.50 87 SER A C 1
ATOM 728 O O . SER A 1 87 ? 23.433 -5.433 -36.721 1.00 60.50 87 SER A O 1
ATOM 730 N N . ILE A 1 88 ? 24.965 -7.077 -36.852 1.00 63.09 88 ILE A N 1
ATOM 731 C CA . ILE A 1 88 ? 26.075 -6.217 -37.257 1.00 63.09 88 ILE A CA 1
ATOM 732 C C . ILE A 1 88 ? 26.194 -6.356 -38.772 1.00 63.09 88 ILE A C 1
ATOM 734 O O . ILE A 1 88 ? 26.449 -7.458 -39.258 1.00 63.09 88 ILE A O 1
ATOM 738 N N . VAL A 1 89 ? 25.969 -5.269 -39.505 1.00 60.69 89 VAL A N 1
ATOM 739 C CA . VAL A 1 89 ? 26.149 -5.206 -40.962 1.00 60.69 89 VAL A CA 1
ATOM 740 C C . VAL A 1 89 ? 27.113 -4.059 -41.226 1.00 60.69 89 VAL A C 1
ATOM 742 O O . VAL A 1 89 ? 26.890 -2.958 -40.738 1.00 60.69 89 VAL A O 1
ATOM 745 N N . ASP A 1 90 ? 28.225 -4.338 -41.906 1.00 55.78 90 ASP A N 1
ATOM 746 C CA . ASP A 1 90 ? 29.261 -3.351 -42.254 1.00 55.78 90 ASP A CA 1
ATOM 747 C C . ASP A 1 90 ? 29.807 -2.525 -41.068 1.00 55.78 90 ASP A C 1
ATOM 749 O O . ASP A 1 90 ? 30.186 -1.365 -41.200 1.00 55.78 90 ASP A O 1
ATOM 753 N N . GLY A 1 91 ? 29.868 -3.133 -39.877 1.00 59.47 91 GLY A N 1
ATOM 754 C CA . GLY A 1 91 ? 30.323 -2.466 -38.652 1.00 59.47 91 GLY A CA 1
ATOM 755 C C . GLY A 1 91 ? 29.270 -1.572 -37.991 1.00 59.47 91 GLY A C 1
ATOM 756 O O . GLY A 1 91 ? 29.526 -1.049 -36.911 1.00 59.47 91 GLY A O 1
ATOM 757 N N . GLU A 1 92 ? 28.076 -1.441 -38.568 1.00 56.97 92 GLU A N 1
ATOM 758 C CA . GLU A 1 92 ? 26.939 -0.750 -37.964 1.00 56.97 92 GLU A CA 1
ATOM 759 C C . GLU A 1 92 ? 26.013 -1.737 -37.240 1.00 56.97 92 GLU A C 1
ATOM 761 O O . GLU A 1 92 ? 25.715 -2.840 -37.714 1.00 56.97 92 GLU A O 1
ATOM 766 N N . TYR A 1 93 ? 25.524 -1.332 -36.066 1.00 59.34 93 TYR A N 1
ATOM 767 C CA . TYR A 1 93 ? 24.457 -2.053 -35.379 1.00 59.34 93 TYR A CA 1
ATOM 768 C C . TYR A 1 93 ? 23.122 -1.746 -36.056 1.00 59.34 93 TYR A C 1
ATOM 770 O O . TYR A 1 93 ? 22.474 -0.744 -35.753 1.00 59.34 93 TYR A O 1
ATOM 778 N N . ILE A 1 94 ? 22.672 -2.639 -36.933 1.00 59.62 94 ILE A N 1
ATOM 779 C CA . ILE A 1 94 ? 21.327 -2.568 -37.496 1.00 59.62 94 ILE A CA 1
ATOM 780 C C . ILE A 1 94 ? 20.377 -3.283 -36.535 1.00 59.62 94 ILE A C 1
ATOM 782 O O . ILE A 1 94 ? 20.440 -4.503 -36.340 1.00 59.62 94 ILE A O 1
ATOM 786 N N . ILE A 1 95 ? 19.473 -2.521 -35.915 1.00 61.50 95 ILE A N 1
ATOM 787 C CA . ILE A 1 95 ? 18.320 -3.108 -35.233 1.00 61.50 95 ILE A CA 1
ATOM 788 C C . ILE A 1 95 ? 17.382 -3.590 -36.337 1.00 61.50 95 ILE A C 1
ATOM 790 O O . ILE A 1 95 ? 16.777 -2.787 -37.040 1.00 61.50 95 ILE A O 1
ATOM 794 N N . THR A 1 96 ? 17.251 -4.905 -36.500 1.00 55.16 96 THR A N 1
ATOM 795 C CA . THR A 1 96 ? 16.458 -5.496 -37.598 1.00 55.16 96 THR A CA 1
ATOM 796 C C . THR A 1 96 ? 14.953 -5.242 -37.490 1.00 55.16 96 THR A C 1
ATOM 798 O O . THR A 1 96 ? 14.204 -5.638 -38.372 1.00 55.16 96 THR A O 1
ATOM 801 N N . ASN A 1 97 ? 14.503 -4.556 -36.438 1.00 57.75 97 ASN A N 1
ATOM 802 C CA . ASN A 1 97 ? 13.116 -4.187 -36.207 1.00 57.75 97 ASN A CA 1
ATOM 803 C C . ASN A 1 97 ? 13.047 -2.791 -35.576 1.00 57.75 97 ASN A C 1
ATOM 805 O O . ASN A 1 97 ? 13.944 -2.396 -34.835 1.00 57.75 97 ASN A O 1
ATOM 809 N N . ASP A 1 98 ? 11.941 -2.081 -35.793 1.00 68.38 98 ASP A N 1
ATOM 810 C CA . ASP A 1 98 ? 11.575 -0.795 -35.174 1.00 68.38 98 ASP A CA 1
ATOM 811 C C . ASP A 1 98 ? 11.340 -0.923 -33.636 1.00 68.38 98 ASP A C 1
ATOM 813 O O . ASP A 1 98 ? 10.364 -0.424 -33.077 1.00 68.38 98 ASP A O 1
ATOM 817 N N . VAL A 1 99 ? 12.217 -1.628 -32.908 1.00 74.62 99 VAL A N 1
ATOM 818 C CA . VAL A 1 99 ? 12.075 -1.978 -31.481 1.00 74.62 99 VAL A CA 1
ATOM 819 C C . VAL A 1 99 ? 12.089 -0.737 -30.596 1.00 74.62 99 VAL A C 1
ATOM 821 O O . VAL A 1 99 ? 11.419 -0.701 -29.570 1.00 74.62 99 VAL A O 1
ATOM 824 N N . GLU A 1 100 ? 12.777 0.327 -31.007 1.00 76.00 100 GLU A N 1
ATOM 825 C CA . GLU A 1 100 ? 12.726 1.609 -30.304 1.00 76.00 100 GLU A CA 1
ATOM 826 C C . GLU A 1 100 ? 11.345 2.278 -30.402 1.00 76.00 100 GLU A C 1
ATOM 828 O O . GLU A 1 100 ? 10.821 2.801 -29.405 1.00 76.00 100 GLU A O 1
ATOM 833 N N . LYS A 1 101 ? 10.716 2.215 -31.585 1.00 81.75 101 LYS A N 1
ATOM 834 C CA . LYS A 1 101 ? 9.334 2.672 -31.772 1.00 81.75 101 LYS A CA 1
ATOM 835 C C . LYS A 1 101 ? 8.372 1.775 -31.002 1.00 81.75 101 LYS A C 1
ATOM 837 O O . LYS A 1 101 ? 7.495 2.298 -30.319 1.00 81.75 101 LYS A O 1
ATOM 842 N N . LEU A 1 102 ? 8.585 0.456 -31.021 1.00 83.62 102 LEU A N 1
ATOM 843 C CA . LEU A 1 102 ? 7.821 -0.505 -30.224 1.00 83.62 102 LEU A CA 1
ATOM 844 C C . LEU A 1 102 ? 7.921 -0.198 -28.726 1.00 83.62 102 LEU A C 1
ATOM 846 O O . LEU A 1 102 ? 6.897 -0.129 -28.062 1.00 83.62 102 LEU A O 1
ATOM 850 N N . ALA A 1 103 ? 9.117 0.040 -28.186 1.00 85.25 103 ALA A N 1
ATOM 851 C CA . ALA A 1 103 ? 9.313 0.357 -26.772 1.00 85.25 103 ALA A CA 1
ATOM 852 C C . ALA A 1 103 ? 8.590 1.653 -26.379 1.00 85.25 103 ALA A C 1
ATOM 854 O O . ALA A 1 103 ? 7.958 1.730 -25.325 1.00 85.25 103 ALA A O 1
ATOM 855 N N . SER A 1 104 ? 8.637 2.664 -27.248 1.00 86.62 104 SER A N 1
ATOM 856 C CA . SER A 1 104 ? 7.928 3.927 -27.035 1.00 86.62 104 SER A CA 1
ATOM 857 C C . SER A 1 104 ? 6.407 3.741 -27.101 1.00 86.62 104 SER A C 1
ATOM 859 O O . SER A 1 104 ? 5.695 4.246 -26.236 1.00 86.62 104 SER A O 1
ATOM 861 N N . LEU A 1 105 ? 5.909 2.957 -28.059 1.00 88.00 105 LEU A N 1
ATOM 862 C CA . LEU A 1 105 ? 4.496 2.597 -28.187 1.00 88.00 105 LEU A CA 1
ATOM 863 C C . LEU A 1 105 ? 4.008 1.766 -26.989 1.00 88.00 105 LEU A C 1
ATOM 865 O O . LEU A 1 105 ? 2.937 2.033 -26.448 1.00 88.00 105 LEU A O 1
ATOM 869 N N . LEU A 1 106 ? 4.816 0.820 -26.506 1.00 90.44 106 LEU A N 1
ATOM 870 C CA . LEU A 1 106 ? 4.525 0.038 -25.306 1.00 90.44 106 LEU A CA 1
ATOM 871 C C . LEU A 1 106 ? 4.411 0.931 -24.071 1.00 90.44 106 LEU A C 1
ATOM 873 O O . LEU A 1 106 ? 3.494 0.730 -23.286 1.00 90.44 106 LEU A O 1
ATOM 877 N N . ILE A 1 107 ? 5.263 1.949 -23.909 1.00 91.69 107 ILE A N 1
ATOM 878 C CA . ILE A 1 107 ? 5.123 2.912 -22.804 1.00 91.69 107 ILE A CA 1
ATOM 879 C C . ILE A 1 107 ? 3.764 3.621 -22.872 1.00 91.69 107 ILE A C 1
ATOM 881 O O . ILE A 1 107 ? 3.081 3.728 -21.852 1.00 91.69 107 ILE A O 1
ATOM 885 N N . TRP A 1 108 ? 3.337 4.054 -24.060 1.00 90.88 108 TRP A N 1
ATOM 886 C CA . TRP A 1 108 ? 2.039 4.706 -24.259 1.00 90.88 108 TRP A CA 1
ATOM 887 C C . TRP A 1 108 ? 0.845 3.791 -23.960 1.00 90.88 108 TRP A C 1
ATOM 889 O O . TRP A 1 108 ? -0.140 4.257 -23.396 1.00 90.88 108 TRP A O 1
ATOM 899 N N . ILE A 1 109 ? 0.930 2.495 -24.274 1.00 91.75 109 ILE A N 1
ATOM 900 C CA . ILE A 1 109 ? -0.139 1.513 -24.003 1.00 91.75 109 ILE A CA 1
ATOM 901 C C . ILE A 1 109 ? -0.139 1.054 -22.536 1.00 91.75 109 ILE A C 1
ATOM 903 O O . ILE A 1 109 ? -1.191 0.877 -21.911 1.00 91.75 109 ILE A O 1
ATOM 907 N N . ILE A 1 110 ? 1.045 0.853 -21.960 1.00 93.06 110 ILE A N 1
ATOM 908 C CA . ILE A 1 110 ? 1.203 0.324 -20.604 1.00 93.06 110 ILE A CA 1
ATOM 909 C C . ILE A 1 110 ? 0.890 1.399 -19.563 1.00 93.06 110 ILE A C 1
ATOM 911 O O . ILE A 1 110 ? 0.334 1.066 -18.523 1.00 93.06 110 ILE A O 1
ATOM 915 N N . THR A 1 111 ? 1.156 2.681 -19.831 1.00 92.69 111 THR A N 1
ATOM 916 C CA . THR A 1 111 ? 0.904 3.764 -18.860 1.00 92.69 111 THR A CA 1
ATOM 917 C C . THR A 1 111 ? -0.570 3.829 -18.406 1.00 92.69 111 THR A C 1
ATOM 919 O O . THR A 1 111 ? -0.815 3.740 -17.197 1.00 92.69 111 THR A O 1
ATOM 922 N N . PRO A 1 112 ? -1.578 3.892 -19.305 1.00 93.94 112 PRO A N 1
ATOM 923 C CA . PRO A 1 112 ? -2.990 3.813 -18.913 1.00 93.94 112 PRO A CA 1
ATOM 924 C C . PRO A 1 112 ? -3.344 2.491 -18.225 1.00 93.94 112 PRO A C 1
ATOM 926 O O . PRO A 1 112 ? -4.162 2.459 -17.305 1.00 93.94 112 PRO A O 1
ATOM 929 N N . SER A 1 113 ? -2.698 1.398 -18.640 1.00 93.56 113 SER A N 1
ATOM 930 C CA . SER A 1 113 ? -2.902 0.079 -18.041 1.00 93.56 113 SER A CA 1
ATOM 931 C C . SER A 1 113 ? -2.411 0.041 -16.589 1.00 93.56 113 SER A C 1
ATOM 933 O O . SER A 1 113 ? -3.120 -0.462 -15.723 1.00 93.56 113 SER A O 1
ATOM 935 N N . ILE A 1 114 ? -1.249 0.631 -16.285 1.00 93.44 114 ILE A N 1
ATOM 936 C CA . ILE A 1 114 ? -0.718 0.772 -14.919 1.00 93.44 114 ILE A CA 1
ATOM 937 C C . ILE A 1 114 ? -1.681 1.582 -14.060 1.00 93.44 114 ILE A C 1
ATOM 939 O O . ILE A 1 114 ? -1.979 1.170 -12.937 1.00 93.44 114 ILE A O 1
ATOM 943 N N . TRP A 1 115 ? -2.205 2.697 -14.575 1.00 94.94 115 TRP A N 1
ATOM 944 C CA . TRP A 1 115 ? -3.212 3.485 -13.866 1.00 94.94 115 TRP A CA 1
ATOM 945 C C . TRP A 1 115 ? -4.439 2.633 -13.514 1.00 94.94 115 TRP A C 1
ATOM 947 O O . TRP A 1 115 ? -4.807 2.518 -12.345 1.00 94.94 115 TRP A O 1
ATOM 957 N N . PHE A 1 116 ? -5.034 1.965 -14.504 1.00 95.50 116 PHE A N 1
ATOM 958 C CA . PHE A 1 116 ? -6.255 1.185 -14.305 1.00 95.50 116 PHE A CA 1
ATOM 959 C C . PHE A 1 116 ? -6.043 -0.021 -13.377 1.00 95.50 116 PHE A C 1
ATOM 961 O O . PHE A 1 116 ? -6.822 -0.260 -12.450 1.00 95.50 116 PHE A O 1
ATOM 968 N N . VAL A 1 117 ? -4.957 -0.768 -13.585 1.00 95.19 117 VAL A N 1
ATOM 969 C CA . VAL A 1 117 ? -4.611 -1.938 -12.771 1.00 95.19 117 VAL A CA 1
ATOM 970 C C . VAL A 1 117 ? -4.300 -1.517 -11.339 1.00 95.19 117 VAL A C 1
ATOM 972 O O . VAL A 1 117 ? -4.822 -2.120 -10.403 1.00 95.19 117 VAL A O 1
ATOM 975 N N . SER A 1 118 ? -3.510 -0.461 -11.134 1.00 94.62 118 SER A N 1
ATOM 976 C CA . SER A 1 118 ? -3.205 0.021 -9.783 1.00 94.62 118 SER A CA 1
ATOM 977 C C . SER A 1 118 ? -4.448 0.554 -9.067 1.00 94.62 118 SER A C 1
ATOM 979 O O . SER A 1 118 ? -4.639 0.247 -7.889 1.00 94.62 118 SER A O 1
ATOM 981 N N . PHE A 1 119 ? -5.350 1.244 -9.769 1.00 96.25 119 PHE A N 1
ATOM 982 C CA . PHE A 1 119 ? -6.644 1.671 -9.235 1.00 96.25 119 PHE A CA 1
ATOM 983 C C . PHE A 1 119 ? -7.485 0.487 -8.738 1.00 96.25 119 PHE A C 1
ATOM 985 O O . PHE A 1 119 ? -7.987 0.506 -7.607 1.00 96.25 119 PHE A O 1
ATOM 992 N N . LEU A 1 120 ? -7.590 -0.579 -9.540 1.00 95.88 120 LEU A N 1
ATOM 993 C CA . LEU A 1 120 ? -8.289 -1.812 -9.164 1.00 95.88 120 LEU A CA 1
ATOM 994 C C . LEU A 1 120 ? -7.614 -2.540 -7.997 1.00 95.88 120 LEU A C 1
ATOM 996 O O . LEU A 1 120 ? -8.291 -2.978 -7.062 1.00 95.88 120 LEU A O 1
ATOM 1000 N N . LEU A 1 121 ? -6.287 -2.667 -8.017 1.00 94.38 121 LEU A N 1
ATOM 1001 C CA . LEU A 1 121 ? -5.542 -3.341 -6.955 1.00 94.38 121 LEU A CA 1
ATOM 1002 C C . LEU A 1 121 ? -5.671 -2.591 -5.626 1.00 94.38 121 LEU A C 1
ATOM 1004 O O . LEU A 1 121 ? -5.991 -3.205 -4.605 1.00 94.38 121 LEU A O 1
ATOM 1008 N N . ILE A 1 122 ? -5.508 -1.266 -5.621 1.00 94.12 122 ILE A N 1
ATOM 1009 C CA . ILE A 1 122 ? -5.681 -0.452 -4.412 1.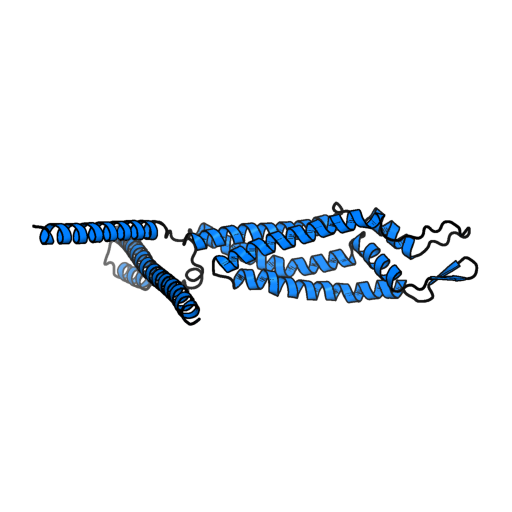00 94.12 122 ILE A CA 1
ATOM 1010 C C . ILE A 1 122 ? -7.135 -0.527 -3.934 1.00 94.12 122 ILE A C 1
ATOM 1012 O O . ILE A 1 122 ? -7.367 -0.684 -2.731 1.00 94.12 122 ILE A O 1
ATOM 1016 N N . TYR A 1 123 ? -8.117 -0.531 -4.846 1.00 94.12 123 TYR A N 1
ATOM 1017 C CA . TYR A 1 123 ? -9.519 -0.732 -4.482 1.00 94.12 123 TYR A CA 1
ATOM 1018 C C . TYR A 1 123 ? -9.730 -2.057 -3.732 1.00 94.12 123 TYR A C 1
ATOM 1020 O O . TYR A 1 123 ? -10.303 -2.087 -2.640 1.00 94.12 123 TYR A O 1
ATOM 1028 N N . LEU A 1 124 ? -9.263 -3.167 -4.307 1.00 92.62 124 LEU A N 1
ATOM 1029 C CA . LEU A 1 124 ? -9.534 -4.516 -3.809 1.00 92.62 124 LEU A CA 1
ATOM 1030 C C . LEU A 1 124 ? -8.725 -4.880 -2.563 1.00 92.62 124 LEU A C 1
ATOM 1032 O O . LEU A 1 124 ? -9.253 -5.559 -1.675 1.00 92.62 124 LEU A O 1
ATOM 1036 N N . PHE A 1 125 ? -7.465 -4.452 -2.485 1.00 90.44 125 PHE A N 1
ATOM 1037 C CA . PHE A 1 125 ? -6.534 -4.876 -1.439 1.00 90.44 125 PHE A CA 1
ATOM 1038 C C . PHE A 1 125 ? -6.355 -3.859 -0.312 1.00 90.44 125 PHE A C 1
ATOM 1040 O O . PHE A 1 125 ? -6.043 -4.274 0.810 1.00 90.44 125 PHE A O 1
ATOM 1047 N N . VAL A 1 126 ? -6.611 -2.574 -0.565 1.00 91.38 126 VAL A N 1
ATOM 1048 C CA . VAL A 1 126 ? -6.417 -1.499 0.417 1.00 91.38 126 VAL A CA 1
ATOM 1049 C C . VAL A 1 126 ? -7.758 -0.891 0.821 1.00 91.38 126 VAL A C 1
ATOM 1051 O O . VAL A 1 126 ? -8.213 -1.113 1.944 1.00 91.38 126 VAL A O 1
ATOM 1054 N N . TYR A 1 127 ? -8.445 -0.224 -0.108 1.00 92.56 127 TYR A N 1
ATOM 1055 C CA . TYR A 1 127 ? -9.667 0.538 0.151 1.00 92.56 127 TYR A CA 1
ATOM 1056 C C . TYR A 1 127 ? -10.816 -0.338 0.674 1.00 92.56 127 TYR A C 1
ATOM 1058 O O . TYR A 1 127 ? -11.244 -0.214 1.821 1.00 92.56 127 TYR A O 1
ATOM 1066 N N . LYS A 1 128 ? -11.308 -1.295 -0.121 1.00 89.25 128 LYS A N 1
ATOM 1067 C CA . LYS A 1 128 ? -12.453 -2.143 0.247 1.00 89.25 128 LYS A CA 1
ATOM 1068 C C . LYS A 1 128 ? -12.214 -2.894 1.568 1.00 89.25 128 LYS A C 1
ATOM 1070 O O . LYS A 1 128 ? -13.120 -2.909 2.409 1.00 89.25 128 LYS A O 1
ATOM 1075 N N . PRO A 1 129 ? -11.036 -3.497 1.822 1.00 86.81 129 PRO A N 1
ATOM 1076 C CA . PRO A 1 129 ? -10.732 -4.113 3.109 1.00 86.81 129 PRO A CA 1
ATOM 1077 C C . PRO A 1 129 ? -10.712 -3.127 4.278 1.00 86.81 129 PRO A C 1
ATOM 1079 O O . PRO A 1 129 ? -11.184 -3.499 5.355 1.00 86.81 129 PRO A O 1
ATOM 1082 N N . PHE A 1 130 ? -10.220 -1.901 4.072 1.00 85.88 130 PHE A N 1
ATOM 1083 C CA . PHE A 1 130 ? -10.185 -0.850 5.091 1.00 85.88 130 PHE A CA 1
ATOM 1084 C C . PHE A 1 130 ? -11.583 -0.444 5.567 1.00 85.88 130 PHE A C 1
ATOM 1086 O O . PHE A 1 130 ? -11.763 -0.155 6.746 1.00 85.88 130 PHE A O 1
ATOM 1093 N N . PHE A 1 131 ? -12.603 -0.500 4.709 1.00 83.25 131 PHE A N 1
ATOM 1094 C CA . PHE A 1 131 ? -13.988 -0.228 5.118 1.00 83.25 131 PHE A CA 1
ATOM 1095 C C . PHE A 1 131 ? -14.733 -1.486 5.596 1.00 83.25 131 PHE A C 1
ATOM 1097 O O . PHE A 1 131 ? -15.461 -1.440 6.589 1.00 83.25 131 PHE A O 1
ATOM 1104 N N . LYS A 1 132 ? -14.549 -2.641 4.936 1.00 82.75 132 LYS A N 1
ATOM 1105 C CA . LYS A 1 132 ? -15.364 -3.847 5.199 1.00 82.75 132 LYS A CA 1
ATOM 1106 C C . LYS A 1 132 ? -14.907 -4.680 6.397 1.00 82.75 132 LYS A C 1
ATOM 1108 O O . LYS A 1 132 ? -15.716 -5.390 6.998 1.00 82.75 132 LYS A O 1
ATOM 1113 N N . LYS A 1 133 ? -13.621 -4.672 6.758 1.00 80.69 133 LYS A N 1
ATOM 1114 C CA . LYS A 1 133 ? -13.121 -5.517 7.855 1.00 80.69 133 LYS A CA 1
ATOM 1115 C C . LYS A 1 133 ? -13.462 -4.875 9.202 1.00 80.69 133 LYS A C 1
ATOM 1117 O O . LYS A 1 133 ? -12.915 -3.840 9.540 1.00 80.69 133 LYS A O 1
ATOM 1122 N N . LYS A 1 134 ? -14.336 -5.490 10.003 1.00 75.19 134 LYS A N 1
ATOM 1123 C CA . LYS A 1 134 ? -14.725 -4.954 11.331 1.00 75.19 134 LYS A CA 1
ATOM 1124 C C . LYS A 1 134 ? -14.159 -5.732 12.526 1.00 75.19 134 LYS A C 1
ATOM 1126 O O . LYS A 1 134 ? -14.107 -5.225 13.635 1.00 75.19 134 LYS A O 1
ATOM 1131 N N . THR A 1 135 ? -13.715 -6.969 12.318 1.00 77.88 135 THR A N 1
ATOM 1132 C CA . THR A 1 135 ? -13.239 -7.848 13.402 1.00 77.88 135 THR A CA 1
ATOM 1133 C C . THR A 1 135 ? -11.741 -7.682 13.666 1.00 77.88 135 THR A C 1
ATOM 1135 O O . THR A 1 135 ? -10.981 -7.597 12.698 1.00 77.88 135 THR A O 1
ATOM 1138 N N . TYR A 1 136 ? -11.314 -7.800 14.933 1.00 78.00 136 TYR A N 1
ATOM 1139 C CA . TYR A 1 136 ? -9.905 -7.734 15.366 1.00 78.00 136 TYR A CA 1
ATOM 1140 C C . TYR A 1 136 ? -8.936 -8.487 14.443 1.00 78.00 136 TYR A C 1
ATOM 1142 O O . TYR A 1 136 ? -8.055 -7.870 13.856 1.00 78.00 136 TYR A O 1
ATOM 1150 N N . GLY A 1 137 ? -9.124 -9.800 14.253 1.00 80.06 137 GLY A N 1
ATOM 1151 C CA . GLY A 1 137 ? -8.179 -10.613 13.474 1.00 80.06 137 GLY A CA 1
ATOM 1152 C C . GLY A 1 137 ? -8.048 -10.156 12.018 1.00 80.06 137 GLY A C 1
ATOM 1153 O O . GLY A 1 137 ? -6.950 -10.113 11.473 1.00 80.06 137 GLY A O 1
ATOM 1154 N N . LYS A 1 138 ? -9.157 -9.728 11.400 1.00 86.81 138 LYS A N 1
ATOM 1155 C CA . LYS A 1 138 ? -9.143 -9.201 10.028 1.00 86.81 138 LYS A CA 1
ATOM 1156 C C . LYS A 1 138 ? -8.433 -7.843 9.941 1.00 86.81 138 LYS A C 1
ATOM 1158 O O . LYS A 1 138 ? -7.739 -7.620 8.953 1.00 86.81 138 LYS A O 1
ATOM 1163 N N . ARG A 1 139 ? -8.601 -6.965 10.940 1.00 87.19 139 ARG A N 1
ATOM 1164 C CA . ARG A 1 139 ? -7.924 -5.656 11.030 1.00 87.19 139 ARG A CA 1
ATOM 1165 C C . ARG A 1 139 ? -6.429 -5.810 11.295 1.00 87.19 139 ARG A C 1
ATOM 1167 O O . ARG A 1 139 ? -5.641 -5.241 10.558 1.00 87.19 139 ARG A O 1
ATOM 1174 N N . ALA A 1 140 ? -6.039 -6.657 12.245 1.00 88.44 140 ALA A N 1
ATOM 1175 C CA . ALA A 1 140 ? -4.632 -6.951 12.519 1.00 88.44 140 ALA A CA 1
ATOM 1176 C C . ALA A 1 140 ? -3.916 -7.518 11.280 1.00 88.44 140 ALA A C 1
ATOM 1178 O O . ALA A 1 140 ? -2.836 -7.060 10.923 1.00 88.44 140 ALA A O 1
ATOM 1179 N N . TYR A 1 141 ? -4.556 -8.450 10.563 1.00 90.88 141 TYR A N 1
ATOM 1180 C CA . TYR A 1 141 ? -4.015 -8.971 9.306 1.00 90.88 141 TYR A CA 1
ATOM 1181 C C . TYR A 1 141 ? -3.947 -7.909 8.194 1.00 90.88 141 TYR A C 1
ATOM 1183 O O . TYR A 1 141 ? -3.041 -7.937 7.367 1.00 90.88 141 TYR A O 1
ATOM 1191 N N . LEU A 1 142 ? -4.898 -6.967 8.152 1.00 92.38 142 LEU A N 1
ATOM 1192 C CA . LEU A 1 142 ? -4.847 -5.842 7.213 1.00 92.38 142 LEU A CA 1
ATOM 1193 C C . LEU A 1 142 ? -3.674 -4.904 7.526 1.00 92.38 142 LEU A C 1
ATOM 1195 O O . LEU A 1 142 ? -2.931 -4.569 6.614 1.00 92.38 142 LEU A O 1
ATOM 1199 N N . ALA A 1 143 ? -3.480 -4.550 8.799 1.00 93.19 143 ALA A N 1
ATOM 1200 C CA . ALA A 1 143 ? -2.351 -3.736 9.239 1.00 93.19 143 ALA A CA 1
ATOM 1201 C C . ALA A 1 143 ? -1.021 -4.389 8.846 1.00 93.19 143 ALA A C 1
ATOM 1203 O O . ALA A 1 143 ? -0.203 -3.754 8.189 1.00 93.19 143 ALA A O 1
ATOM 1204 N N . PHE A 1 144 ? -0.848 -5.682 9.150 1.00 93.25 144 PHE A N 1
ATOM 1205 C CA . PHE A 1 144 ? 0.339 -6.437 8.741 1.00 93.25 144 PHE A CA 1
ATOM 1206 C C . PHE A 1 144 ? 0.571 -6.382 7.228 1.00 93.25 144 PHE A C 1
ATOM 1208 O O . PHE A 1 144 ? 1.693 -6.152 6.795 1.00 93.25 144 PHE A O 1
ATOM 1215 N N . ARG A 1 145 ? -0.481 -6.546 6.414 1.00 93.25 145 ARG A N 1
ATOM 1216 C CA . ARG A 1 145 ? -0.361 -6.425 4.955 1.00 93.25 145 ARG A CA 1
ATOM 1217 C C . ARG A 1 145 ? 0.131 -5.046 4.524 1.00 93.25 145 ARG A C 1
ATOM 1219 O O . ARG A 1 145 ? 0.953 -4.985 3.623 1.00 93.25 145 ARG A O 1
ATOM 1226 N N . PHE A 1 146 ? -0.350 -3.968 5.138 1.00 94.25 146 PHE A N 1
ATOM 1227 C CA . PHE A 1 146 ? 0.108 -2.616 4.805 1.00 94.25 146 PHE A CA 1
ATOM 1228 C C . PHE A 1 146 ? 1.588 -2.416 5.137 1.00 94.25 146 PHE A C 1
ATOM 1230 O O . PHE A 1 146 ? 2.319 -1.891 4.303 1.00 94.25 146 PHE A O 1
ATOM 1237 N N . PHE A 1 147 ? 2.048 -2.922 6.288 1.00 94.25 147 PHE A N 1
ATOM 1238 C CA . PHE A 1 147 ? 3.476 -2.944 6.618 1.00 94.25 147 PHE A CA 1
ATOM 1239 C C . PHE A 1 147 ? 4.285 -3.768 5.618 1.00 94.25 147 PHE A C 1
ATOM 1241 O O . PHE A 1 147 ? 5.249 -3.268 5.049 1.00 94.25 147 PHE A O 1
ATOM 1248 N N . PHE A 1 148 ? 3.870 -5.011 5.377 1.00 94.38 148 PHE A N 1
ATOM 1249 C CA . PHE A 1 148 ? 4.572 -5.934 4.494 1.00 94.38 148 PHE A CA 1
ATOM 1250 C C . PHE A 1 148 ? 4.718 -5.377 3.076 1.00 94.38 148 PHE A C 1
ATOM 1252 O O . PHE A 1 148 ? 5.827 -5.333 2.558 1.00 94.38 148 PHE A O 1
ATOM 1259 N N . TRP A 1 149 ? 3.621 -4.923 2.460 1.00 92.88 149 TRP A N 1
ATOM 1260 C CA . TRP A 1 149 ? 3.656 -4.416 1.086 1.00 92.88 149 TRP A CA 1
ATOM 1261 C C . TRP A 1 149 ? 4.455 -3.124 0.961 1.00 92.88 149 TRP A C 1
ATOM 1263 O O . TRP A 1 149 ? 5.202 -2.985 0.001 1.00 92.88 149 TRP A O 1
ATOM 1273 N N . SER A 1 150 ? 4.347 -2.215 1.932 1.00 94.56 150 SER A N 1
ATOM 1274 C CA . SER A 1 150 ? 5.135 -0.983 1.919 1.00 94.56 150 SER A CA 1
ATOM 1275 C C . SER A 1 150 ? 6.636 -1.266 2.011 1.00 94.56 150 SER A C 1
ATOM 1277 O O . SER A 1 150 ? 7.407 -0.786 1.184 1.00 94.56 150 SER A O 1
ATOM 1279 N N . ILE A 1 151 ? 7.053 -2.122 2.952 1.00 94.94 151 ILE A N 1
ATOM 1280 C CA . ILE A 1 151 ? 8.463 -2.505 3.103 1.00 94.94 151 ILE A CA 1
ATOM 1281 C C . ILE A 1 151 ? 8.959 -3.243 1.857 1.00 94.94 151 ILE A C 1
ATOM 1283 O O . ILE A 1 151 ? 10.041 -2.934 1.370 1.00 94.94 151 ILE A O 1
ATOM 1287 N N . LEU A 1 152 ? 8.174 -4.183 1.318 1.00 94.81 152 LEU A N 1
ATOM 1288 C CA . LEU A 1 152 ? 8.540 -4.949 0.125 1.00 94.81 152 LEU A CA 1
ATOM 1289 C C . LEU A 1 152 ? 8.733 -4.042 -1.097 1.00 94.81 152 LEU A C 1
ATOM 1291 O O . LEU A 1 152 ? 9.723 -4.186 -1.808 1.00 94.81 152 LEU A O 1
ATOM 1295 N N . LEU A 1 153 ? 7.809 -3.108 -1.337 1.00 93.31 153 LEU A N 1
ATOM 1296 C CA . LEU A 1 153 ? 7.890 -2.197 -2.477 1.00 93.31 153 LEU A CA 1
ATOM 1297 C C . LEU A 1 153 ? 9.050 -1.210 -2.326 1.00 93.31 153 LEU A C 1
ATOM 1299 O O . LEU A 1 153 ? 9.786 -0.996 -3.285 1.00 93.31 153 LEU A O 1
ATOM 1303 N N . THR A 1 154 ? 9.283 -0.672 -1.130 1.00 94.12 154 THR A N 1
ATOM 1304 C CA . THR A 1 154 ? 10.458 0.172 -0.878 1.00 94.12 154 THR A CA 1
ATOM 1305 C C . THR A 1 154 ? 11.751 -0.620 -1.067 1.00 94.12 154 THR A C 1
ATOM 1307 O O . THR A 1 154 ? 12.623 -0.186 -1.811 1.00 94.12 154 THR A O 1
ATOM 1310 N N . ALA A 1 155 ? 11.859 -1.820 -0.488 1.00 94.44 155 ALA A N 1
ATOM 1311 C CA . ALA A 1 155 ? 13.020 -2.690 -0.661 1.00 94.44 155 ALA A CA 1
ATOM 1312 C C . ALA A 1 155 ? 13.266 -3.042 -2.137 1.00 94.44 155 ALA A C 1
ATOM 1314 O O . ALA A 1 155 ? 14.415 -3.077 -2.568 1.00 94.44 155 ALA A O 1
ATOM 1315 N N . SER A 1 156 ? 12.207 -3.236 -2.931 1.00 94.12 156 SER A N 1
ATOM 1316 C CA . SER A 1 156 ? 12.333 -3.526 -4.364 1.00 94.12 156 SER A CA 1
ATOM 1317 C C . SER A 1 156 ? 13.030 -2.408 -5.147 1.00 94.12 156 SER A C 1
ATOM 1319 O O . SER A 1 156 ? 13.809 -2.713 -6.043 1.00 94.12 156 SER A O 1
ATOM 1321 N N . ILE A 1 157 ? 12.844 -1.137 -4.766 1.00 93.50 157 ILE A N 1
ATOM 1322 C CA . ILE A 1 157 ? 13.553 -0.008 -5.391 1.00 93.50 157 ILE A CA 1
ATOM 1323 C C . ILE A 1 157 ? 15.054 -0.131 -5.155 1.00 93.50 157 ILE A C 1
ATOM 1325 O O . ILE A 1 157 ? 15.832 -0.022 -6.098 1.00 93.50 157 ILE A O 1
ATOM 1329 N N . TYR A 1 158 ? 15.461 -0.389 -3.911 1.00 94.56 158 TYR A N 1
ATOM 1330 C CA . TYR A 1 158 ? 16.873 -0.554 -3.572 1.00 94.56 158 TYR A CA 1
ATOM 1331 C C . TYR A 1 158 ? 17.473 -1.780 -4.257 1.00 94.56 158 TYR A C 1
ATOM 1333 O O . TYR A 1 158 ? 18.580 -1.697 -4.774 1.00 94.56 158 TYR A O 1
ATOM 1341 N N . ILE A 1 159 ? 16.735 -2.894 -4.317 1.00 94.88 159 ILE A N 1
ATOM 1342 C CA . ILE A 1 159 ? 17.178 -4.093 -5.037 1.00 94.88 159 ILE A CA 1
ATOM 1343 C C . ILE A 1 159 ? 17.415 -3.767 -6.512 1.00 94.88 159 ILE A C 1
ATOM 1345 O O . ILE A 1 159 ? 18.472 -4.114 -7.027 1.00 94.88 159 ILE A O 1
ATOM 1349 N N . ILE A 1 160 ? 16.483 -3.079 -7.181 1.00 92.94 160 ILE A N 1
ATOM 1350 C CA . ILE A 1 160 ? 16.655 -2.673 -8.583 1.00 92.94 160 ILE A CA 1
ATOM 1351 C C . ILE A 1 160 ? 17.872 -1.760 -8.716 1.00 92.94 160 ILE A C 1
ATOM 1353 O O . ILE A 1 160 ? 18.721 -2.028 -9.556 1.00 92.94 160 ILE A O 1
ATOM 1357 N N . TRP A 1 161 ? 17.993 -0.744 -7.860 1.00 94.31 161 TRP A N 1
ATOM 1358 C CA . TRP A 1 161 ? 19.110 0.198 -7.886 1.00 94.31 161 TRP A CA 1
ATOM 1359 C C . TRP A 1 161 ? 20.470 -0.504 -7.794 1.00 94.31 161 TRP A C 1
ATOM 1361 O O . TRP A 1 161 ? 21.314 -0.298 -8.659 1.00 94.31 161 TRP A O 1
ATOM 1371 N N . PHE A 1 162 ? 20.649 -1.407 -6.824 1.00 93.94 162 PHE A N 1
ATOM 1372 C CA . PHE A 1 162 ? 21.875 -2.202 -6.699 1.00 93.94 162 PHE A CA 1
ATOM 1373 C C . PHE A 1 162 ? 22.068 -3.205 -7.843 1.00 93.94 162 PHE A C 1
ATOM 1375 O O . PHE A 1 162 ? 23.196 -3.574 -8.148 1.00 93.94 162 PHE A O 1
ATOM 1382 N N . SER A 1 163 ? 20.986 -3.673 -8.469 1.00 91.31 163 SER A N 1
ATOM 1383 C CA . SER A 1 163 ? 21.062 -4.677 -9.534 1.00 91.31 163 SER A CA 1
ATOM 1384 C C . SER A 1 163 ? 21.439 -4.088 -10.891 1.00 91.31 163 SER A C 1
ATOM 1386 O O . SER A 1 163 ? 21.911 -4.841 -11.738 1.00 91.31 163 SER A O 1
ATOM 1388 N N . ILE A 1 164 ? 21.241 -2.780 -11.119 1.00 89.50 164 ILE A N 1
ATOM 1389 C CA . ILE A 1 164 ? 21.487 -2.148 -12.428 1.00 89.50 164 ILE A CA 1
ATOM 1390 C C . ILE A 1 164 ? 22.929 -2.362 -12.900 1.00 89.50 164 ILE A C 1
ATOM 1392 O O . ILE A 1 164 ? 23.141 -2.658 -14.077 1.00 89.50 164 ILE A O 1
ATOM 1396 N N . ASP A 1 165 ? 23.901 -2.299 -11.989 1.00 87.12 165 ASP A N 1
ATOM 1397 C CA . ASP A 1 165 ? 25.319 -2.514 -12.298 1.00 87.12 165 ASP A CA 1
ATOM 1398 C C . ASP A 1 165 ? 25.637 -3.928 -12.800 1.00 87.12 165 ASP A C 1
ATOM 1400 O O . ASP A 1 165 ? 26.598 -4.117 -13.543 1.00 87.12 165 ASP A O 1
ATOM 1404 N N . PHE A 1 166 ? 24.819 -4.915 -12.433 1.00 87.56 166 PHE A N 1
ATOM 1405 C CA . PHE A 1 166 ? 24.998 -6.316 -12.815 1.00 87.56 166 PHE A CA 1
ATOM 1406 C C . PHE A 1 166 ? 24.175 -6.713 -14.046 1.00 87.56 166 PHE A C 1
ATOM 1408 O O . PHE A 1 166 ? 24.209 -7.873 -14.463 1.00 87.56 166 PHE A O 1
ATOM 1415 N N . LEU A 1 167 ? 23.407 -5.784 -14.624 1.00 86.12 167 LEU A N 1
ATOM 1416 C CA . LEU A 1 167 ? 22.625 -6.065 -15.822 1.00 86.12 167 LEU A CA 1
ATOM 1417 C C . LEU A 1 167 ? 23.548 -6.251 -17.040 1.00 86.12 167 LEU A C 1
ATOM 1419 O O . LEU A 1 167 ? 24.554 -5.545 -17.175 1.00 86.12 167 LEU A O 1
ATOM 1423 N N . PRO A 1 168 ? 23.221 -7.196 -17.943 1.00 79.38 168 PRO A N 1
ATOM 1424 C CA . PRO A 1 168 ? 24.050 -7.492 -19.101 1.00 79.38 168 PRO A CA 1
ATOM 1425 C C . PRO A 1 168 ? 24.121 -6.279 -20.032 1.00 79.38 168 PRO A C 1
ATOM 1427 O O . PRO A 1 168 ? 23.149 -5.931 -20.707 1.00 79.38 168 PRO A O 1
ATOM 1430 N N . HIS A 1 169 ? 25.287 -5.650 -20.098 1.00 73.94 169 HIS A N 1
ATOM 1431 C CA . HIS A 1 169 ? 25.593 -4.595 -21.053 1.00 73.94 169 HIS A CA 1
ATOM 1432 C C . HIS A 1 169 ? 26.780 -5.046 -21.905 1.00 73.94 169 HIS A C 1
ATOM 1434 O O . HIS A 1 169 ? 27.691 -5.722 -21.428 1.00 73.94 169 HIS A O 1
ATOM 1440 N N . LYS A 1 170 ? 26.724 -4.743 -23.201 1.00 64.81 170 LYS A N 1
ATOM 1441 C CA . LYS A 1 170 ? 27.846 -4.943 -24.116 1.00 64.81 170 LYS A CA 1
ATOM 1442 C C . LYS A 1 170 ? 28.369 -3.551 -24.444 1.00 64.81 170 LYS A C 1
ATOM 1444 O O . LYS A 1 170 ? 27.697 -2.882 -25.238 1.00 64.81 170 LYS A O 1
ATOM 1449 N N . PRO A 1 171 ? 29.479 -3.113 -23.822 1.00 58.59 171 PRO A N 1
ATOM 1450 C CA . PRO A 1 171 ? 30.062 -1.826 -24.155 1.00 58.59 171 PRO A CA 1
ATOM 1451 C C . PRO A 1 171 ? 30.394 -1.820 -25.649 1.00 58.59 171 PRO A C 1
ATOM 1453 O O . PRO A 1 171 ? 30.814 -2.836 -26.205 1.00 58.59 171 PRO A O 1
ATOM 1456 N N . SER A 1 172 ? 30.190 -0.685 -26.315 1.00 54.38 172 SER A N 1
ATOM 1457 C CA . SER A 1 172 ? 30.493 -0.475 -27.744 1.00 54.38 172 SER A CA 1
ATOM 1458 C C . SER A 1 172 ? 31.995 -0.536 -28.095 1.00 54.38 172 SER A C 1
ATOM 1460 O O . SER A 1 172 ? 32.413 -0.032 -29.136 1.00 54.38 172 SER A O 1
ATOM 1462 N N . GLU A 1 173 ? 32.820 -1.156 -27.251 1.00 43.44 173 GLU A N 1
ATOM 1463 C CA . GLU A 1 173 ? 34.252 -1.330 -27.471 1.00 43.44 173 GLU A CA 1
ATOM 1464 C C . GLU A 1 173 ? 34.492 -2.178 -28.728 1.00 43.44 173 GLU A C 1
ATOM 1466 O O . GLU A 1 173 ? 34.250 -3.383 -28.751 1.00 43.44 173 GLU A O 1
ATOM 1471 N N . GLY A 1 174 ? 34.944 -1.520 -29.800 1.00 44.09 174 GLY A N 1
ATOM 1472 C CA . GLY A 1 174 ? 35.416 -2.175 -31.023 1.00 44.09 174 GLY A CA 1
ATOM 1473 C C . GLY A 1 174 ? 34.868 -1.630 -32.343 1.00 44.09 174 GLY A C 1
ATOM 1474 O O . GLY A 1 174 ? 35.393 -1.998 -33.388 1.00 44.09 174 GLY A O 1
ATOM 1475 N N . ILE A 1 175 ? 33.870 -0.740 -32.344 1.00 48.53 175 ILE A N 1
ATOM 1476 C CA . ILE A 1 175 ? 33.366 -0.135 -33.589 1.00 48.53 175 ILE A CA 1
ATOM 1477 C C . ILE A 1 175 ? 33.871 1.304 -33.671 1.00 48.53 175 ILE A C 1
ATOM 1479 O O . ILE A 1 175 ? 33.307 2.215 -33.070 1.00 48.53 175 ILE A O 1
ATOM 1483 N N . GLY A 1 176 ? 34.948 1.509 -34.432 1.00 45.59 176 GLY A N 1
ATOM 1484 C CA . GLY A 1 176 ? 35.609 2.804 -34.659 1.00 45.59 176 GLY A CA 1
ATOM 1485 C C . GLY A 1 176 ? 34.765 3.885 -35.353 1.00 45.59 176 GLY A C 1
ATOM 1486 O O . GLY A 1 176 ? 35.313 4.908 -35.743 1.00 45.59 176 GLY A O 1
ATOM 1487 N N . ASN A 1 177 ? 33.448 3.691 -35.486 1.00 51.22 177 ASN A N 1
ATOM 1488 C CA . ASN A 1 177 ? 32.555 4.531 -36.286 1.00 51.22 177 ASN A CA 1
ATOM 1489 C C . ASN A 1 177 ? 31.524 5.326 -35.453 1.00 51.22 177 ASN A C 1
ATOM 1491 O O . ASN A 1 177 ? 30.591 5.888 -36.013 1.00 51.22 177 ASN A O 1
ATOM 1495 N N . GLY A 1 178 ? 31.650 5.391 -34.121 1.00 51.28 178 GLY A N 1
ATOM 1496 C CA . GLY A 1 178 ? 30.758 6.218 -33.285 1.00 51.28 178 GLY A CA 1
ATOM 1497 C C . GLY A 1 178 ? 29.329 5.676 -33.110 1.00 51.28 178 GLY A C 1
ATOM 1498 O O . GLY A 1 178 ? 28.468 6.370 -32.568 1.00 51.28 178 GLY A O 1
ATOM 1499 N N . PHE A 1 179 ? 29.062 4.435 -33.526 1.00 55.66 179 PHE A N 1
ATOM 1500 C CA . PHE A 1 179 ? 27.757 3.797 -33.361 1.00 55.66 179 PHE A CA 1
ATOM 1501 C C . PHE A 1 179 ? 27.595 3.216 -31.952 1.00 55.66 179 PHE A C 1
ATOM 1503 O O . PHE A 1 179 ? 28.196 2.205 -31.592 1.00 55.66 179 PHE A O 1
ATOM 1510 N N . ILE A 1 180 ? 26.745 3.865 -31.155 1.00 62.50 180 ILE A N 1
ATOM 1511 C CA . ILE A 1 180 ? 26.398 3.437 -29.796 1.00 62.50 180 ILE A CA 1
ATOM 1512 C C . ILE A 1 180 ? 25.368 2.311 -29.876 1.00 62.50 180 ILE A C 1
ATOM 1514 O O . ILE A 1 180 ? 24.320 2.465 -30.506 1.00 62.50 180 ILE A O 1
ATOM 1518 N N . ASN A 1 181 ? 25.628 1.199 -29.184 1.00 69.12 181 ASN A N 1
ATOM 1519 C CA . ASN A 1 181 ? 24.646 0.133 -29.028 1.00 69.12 181 ASN A CA 1
ATOM 1520 C C . ASN A 1 181 ? 23.375 0.696 -28.340 1.00 69.12 181 ASN A C 1
ATOM 1522 O O . ASN A 1 181 ? 23.451 1.178 -27.205 1.00 69.12 181 ASN A O 1
ATOM 1526 N N . PRO A 1 182 ? 22.190 0.630 -28.973 1.00 71.31 182 PRO A N 1
ATOM 1527 C CA . PRO A 1 182 ? 20.954 1.196 -28.433 1.00 71.31 182 PRO A CA 1
ATOM 1528 C C . PRO A 1 182 ? 20.584 0.661 -27.045 1.00 71.31 182 PRO A C 1
ATOM 1530 O O . PRO A 1 182 ? 20.046 1.408 -26.228 1.00 71.31 182 PRO A O 1
ATOM 1533 N N . SER A 1 183 ? 20.893 -0.607 -26.740 1.00 77.50 183 SER A N 1
ATOM 1534 C CA . SER A 1 183 ? 20.665 -1.154 -25.396 1.00 77.50 183 SER A CA 1
ATOM 1535 C C . SER A 1 183 ? 21.572 -0.500 -24.353 1.00 77.50 183 SER A C 1
ATOM 1537 O O . SER A 1 183 ? 21.130 -0.233 -23.240 1.00 77.50 183 SER A O 1
ATOM 1539 N N . ASP A 1 184 ? 22.817 -0.203 -24.721 1.00 81.19 184 ASP A N 1
ATOM 1540 C CA . ASP A 1 184 ? 23.819 0.386 -23.830 1.00 81.19 184 ASP A CA 1
ATOM 1541 C C . ASP A 1 184 ? 23.504 1.855 -23.513 1.00 81.19 184 ASP A C 1
ATOM 1543 O O . ASP A 1 184 ? 23.640 2.301 -22.375 1.00 81.19 184 ASP A O 1
ATOM 1547 N N . LYS A 1 185 ? 22.934 2.583 -24.485 1.00 83.75 185 LYS A N 1
ATOM 1548 C CA . LYS A 1 185 ? 22.376 3.928 -24.273 1.00 83.75 185 LYS A CA 1
ATOM 1549 C C . LYS A 1 185 ? 21.296 3.935 -23.187 1.00 83.75 185 LYS A C 1
ATOM 1551 O O . LYS A 1 185 ? 21.308 4.792 -22.304 1.00 83.75 185 LYS A O 1
ATOM 1556 N N . TYR A 1 186 ? 20.345 3.001 -23.252 1.00 87.12 186 TYR A N 1
ATOM 1557 C CA . TYR A 1 186 ? 19.250 2.929 -22.279 1.00 87.12 186 TYR A CA 1
ATOM 1558 C C . TYR A 1 186 ? 19.704 2.399 -20.917 1.00 87.12 186 TYR A C 1
ATOM 1560 O O . TYR A 1 186 ? 19.214 2.884 -19.898 1.00 87.12 186 TYR A O 1
ATOM 1568 N N . TRP A 1 187 ? 20.655 1.461 -20.890 1.00 90.12 187 TRP A N 1
ATOM 1569 C CA . TRP A 1 187 ? 21.286 1.001 -19.654 1.00 90.12 187 TRP A CA 1
ATOM 1570 C C . TRP A 1 187 ? 22.060 2.124 -18.959 1.00 90.12 187 TRP A C 1
ATOM 1572 O O . TRP A 1 187 ? 21.809 2.384 -17.786 1.00 90.12 187 TRP A O 1
ATOM 1582 N N . SER A 1 188 ? 22.919 2.846 -19.684 1.00 88.69 188 SER A N 1
ATOM 1583 C CA . SER A 1 188 ? 23.697 3.968 -19.142 1.00 88.69 188 SER A CA 1
ATOM 1584 C C . SER A 1 188 ? 22.784 5.055 -18.577 1.00 88.69 188 SER A C 1
ATOM 1586 O O . SER A 1 188 ? 22.961 5.485 -17.439 1.00 88.69 188 SER A O 1
ATOM 1588 N N . ALA A 1 189 ? 21.731 5.423 -19.317 1.00 88.56 189 ALA A N 1
ATOM 1589 C CA . ALA A 1 189 ? 20.737 6.380 -18.838 1.00 88.56 189 ALA A CA 1
ATOM 1590 C C . ALA A 1 189 ? 19.999 5.881 -17.582 1.00 88.56 189 ALA A C 1
ATOM 1592 O O . ALA A 1 189 ? 19.739 6.671 -16.676 1.00 88.56 189 ALA A O 1
ATOM 1593 N N . ALA A 1 190 ? 19.673 4.585 -17.501 1.00 89.94 190 ALA A N 1
ATOM 1594 C CA . ALA A 1 190 ? 19.063 4.001 -16.310 1.00 89.94 190 ALA A CA 1
ATOM 1595 C C . ALA A 1 190 ? 20.031 4.001 -15.117 1.00 89.94 190 ALA A C 1
ATOM 1597 O O . ALA A 1 190 ? 19.624 4.362 -14.020 1.00 89.94 190 ALA A O 1
ATOM 1598 N N . LYS A 1 191 ? 21.304 3.658 -15.320 1.00 91.50 191 LYS A N 1
ATOM 1599 C CA . LYS A 1 191 ? 22.341 3.664 -14.280 1.00 91.50 191 LYS A CA 1
ATOM 1600 C C . LYS A 1 191 ? 22.594 5.055 -13.705 1.00 91.50 191 LYS A C 1
ATOM 1602 O O . LYS A 1 191 ? 22.755 5.194 -12.498 1.00 91.50 191 LYS A O 1
ATOM 1607 N N . GLU A 1 192 ? 22.595 6.077 -14.551 1.00 90.81 192 GLU A N 1
ATOM 1608 C CA . GLU A 1 192 ? 22.819 7.458 -14.125 1.00 90.81 192 GLU A CA 1
ATOM 1609 C C . GLU A 1 192 ? 21.602 8.053 -13.394 1.00 90.81 192 GLU A C 1
ATOM 1611 O O . GLU A 1 192 ? 21.754 8.753 -12.394 1.00 90.81 192 GLU A O 1
ATOM 1616 N N . ASN A 1 193 ? 20.384 7.761 -13.866 1.00 91.75 193 ASN A N 1
ATOM 1617 C CA . ASN A 1 193 ? 19.176 8.467 -13.420 1.00 91.75 193 ASN A CA 1
ATOM 1618 C C . ASN A 1 193 ? 18.282 7.669 -12.459 1.00 91.75 193 ASN A C 1
ATOM 1620 O O . ASN A 1 193 ? 17.470 8.257 -11.733 1.00 91.75 193 ASN A O 1
ATOM 1624 N N . PHE A 1 194 ? 18.383 6.336 -12.437 1.00 92.06 194 PHE A N 1
ATOM 1625 C CA . PHE A 1 194 ? 17.644 5.519 -11.481 1.00 92.06 194 PHE A CA 1
ATOM 1626 C C . PHE A 1 194 ? 18.340 5.586 -10.125 1.00 92.06 194 PHE A C 1
ATOM 1628 O O . PHE A 1 194 ? 19.370 4.964 -9.890 1.00 92.06 194 PHE A O 1
ATOM 1635 N N . SER A 1 195 ? 17.745 6.335 -9.206 1.00 92.12 195 SER A N 1
ATOM 1636 C CA . SER A 1 195 ? 18.226 6.469 -7.837 1.00 92.12 195 SER A CA 1
ATOM 1637 C C . SER A 1 195 ? 17.036 6.488 -6.885 1.00 92.12 195 SER A C 1
ATOM 1639 O O . SER A 1 195 ? 16.060 7.191 -7.167 1.00 92.12 195 SER A O 1
ATOM 1641 N N . PRO A 1 196 ? 17.106 5.808 -5.724 1.00 92.00 196 PRO A N 1
ATOM 1642 C CA . PRO A 1 196 ? 16.101 5.945 -4.670 1.00 92.00 196 PRO A CA 1
ATOM 1643 C C . PRO A 1 196 ? 15.897 7.407 -4.243 1.00 92.00 196 PRO A C 1
ATOM 1645 O O . PRO A 1 196 ? 14.844 7.764 -3.728 1.00 92.00 196 PRO A O 1
ATOM 1648 N N . TRP A 1 197 ? 16.890 8.264 -4.474 1.00 92.19 197 TRP A N 1
ATOM 1649 C CA . TRP A 1 197 ? 16.901 9.663 -4.055 1.00 92.19 197 TRP A CA 1
ATOM 1650 C C . TRP A 1 197 ? 16.406 10.635 -5.135 1.00 92.19 197 TRP A C 1
ATOM 1652 O O . TRP A 1 197 ? 16.325 11.834 -4.883 1.00 92.19 197 TRP A O 1
ATOM 1662 N N . ASN A 1 198 ? 16.059 10.150 -6.331 1.00 90.38 198 ASN A N 1
ATOM 1663 C CA . ASN A 1 198 ? 15.426 10.973 -7.362 1.00 90.38 198 ASN A CA 1
ATOM 1664 C C . ASN A 1 198 ? 14.012 11.392 -6.897 1.00 90.38 198 ASN A C 1
ATOM 1666 O O . ASN A 1 198 ? 13.305 10.617 -6.253 1.00 90.38 198 ASN A O 1
ATOM 1670 N N . GLY A 1 199 ? 13.580 12.610 -7.240 1.00 89.62 199 GLY A N 1
ATOM 1671 C CA . GLY A 1 199 ? 12.286 13.182 -6.864 1.00 89.62 199 GLY A CA 1
ATOM 1672 C C . GLY A 1 199 ? 11.091 12.251 -7.095 1.00 89.62 199 GLY A C 1
ATOM 1673 O O . GLY A 1 199 ? 10.285 12.065 -6.184 1.00 89.62 199 GLY A O 1
ATOM 1674 N N . TRP A 1 200 ? 10.987 11.590 -8.252 1.00 92.75 200 TRP A N 1
ATOM 1675 C CA . TRP A 1 200 ? 9.892 10.639 -8.512 1.00 92.75 200 TRP A CA 1
ATOM 1676 C C . TRP A 1 200 ? 9.947 9.394 -7.616 1.00 92.75 200 TRP A C 1
ATOM 1678 O O . TRP A 1 200 ? 8.906 8.906 -7.170 1.00 92.75 200 TRP A O 1
ATOM 1688 N N . MET A 1 201 ? 11.148 8.908 -7.293 1.00 92.06 201 MET A N 1
ATOM 1689 C CA . MET A 1 201 ? 11.342 7.792 -6.361 1.00 92.06 201 MET A CA 1
ATOM 1690 C C . MET A 1 201 ? 11.042 8.191 -4.920 1.00 92.06 201 MET A C 1
ATOM 1692 O O . MET A 1 201 ? 10.475 7.396 -4.169 1.00 92.06 201 MET A O 1
ATOM 1696 N N . ILE A 1 202 ? 11.335 9.434 -4.539 1.00 92.00 202 ILE A N 1
ATOM 1697 C CA . ILE A 1 202 ? 10.911 10.001 -3.257 1.00 92.00 202 ILE A CA 1
ATOM 1698 C C . ILE A 1 202 ? 9.382 10.056 -3.195 1.00 92.00 202 ILE A C 1
ATOM 1700 O O . ILE A 1 202 ? 8.801 9.616 -2.205 1.00 92.00 202 ILE A O 1
ATOM 1704 N N . PHE A 1 203 ? 8.703 10.509 -4.256 1.00 92.00 203 PHE A N 1
ATOM 1705 C CA . PHE A 1 203 ? 7.236 10.473 -4.316 1.00 92.00 203 PHE A CA 1
ATOM 1706 C C . PHE A 1 203 ? 6.687 9.052 -4.150 1.00 92.00 203 PHE A C 1
ATOM 1708 O O . PHE A 1 203 ? 5.749 8.846 -3.374 1.00 92.00 203 PHE A O 1
ATOM 1715 N N . PHE A 1 204 ? 7.293 8.059 -4.810 1.00 93.12 204 PHE A N 1
ATOM 1716 C CA . PHE A 1 204 ? 6.917 6.657 -4.621 1.00 93.12 204 PHE A CA 1
ATOM 1717 C C . PHE A 1 204 ? 7.090 6.215 -3.161 1.00 93.12 204 PHE A C 1
ATOM 1719 O O . PHE A 1 204 ? 6.180 5.624 -2.579 1.00 93.12 204 PHE A O 1
ATOM 1726 N N . GLN A 1 205 ? 8.225 6.528 -2.536 1.00 94.19 205 GLN A N 1
ATOM 1727 C CA . GLN A 1 205 ? 8.487 6.200 -1.132 1.00 94.19 205 GLN A CA 1
ATOM 1728 C C . GLN A 1 205 ? 7.514 6.907 -0.179 1.00 94.19 205 GLN A C 1
ATOM 1730 O O . GLN A 1 205 ? 7.034 6.287 0.769 1.00 94.19 205 GLN A O 1
ATOM 1735 N N . CYS A 1 206 ? 7.132 8.156 -0.455 1.00 94.69 206 CYS A N 1
ATOM 1736 C CA . CYS A 1 206 ? 6.097 8.872 0.291 1.00 94.69 206 CYS A CA 1
ATOM 1737 C C . CYS A 1 206 ? 4.739 8.153 0.215 1.00 94.69 206 CYS A C 1
ATOM 1739 O O . CYS A 1 206 ? 4.063 8.011 1.235 1.00 94.69 206 CYS A O 1
ATOM 1741 N N . ILE A 1 207 ? 4.351 7.622 -0.952 1.00 94.31 207 ILE A N 1
ATOM 1742 C CA . ILE A 1 207 ? 3.133 6.801 -1.102 1.00 94.31 207 ILE A CA 1
ATOM 1743 C C . ILE A 1 207 ? 3.196 5.553 -0.209 1.00 94.31 207 ILE A C 1
ATOM 1745 O O . ILE A 1 207 ? 2.199 5.198 0.434 1.00 94.31 207 ILE A O 1
ATOM 1749 N N . GLN A 1 208 ? 4.362 4.904 -0.136 1.00 94.62 208 GLN A N 1
ATOM 1750 C CA . GLN A 1 208 ? 4.580 3.741 0.727 1.00 94.62 208 GLN A CA 1
ATOM 1751 C C . GLN A 1 208 ? 4.583 4.115 2.218 1.00 94.62 208 GLN A C 1
ATOM 1753 O O . GLN A 1 208 ? 4.040 3.373 3.042 1.00 94.62 208 GLN A O 1
ATOM 1758 N N . ALA A 1 209 ? 5.122 5.280 2.579 1.00 94.38 209 ALA A N 1
ATOM 1759 C CA . ALA A 1 209 ? 5.096 5.806 3.942 1.00 94.38 209 ALA A CA 1
ATOM 1760 C C . ALA A 1 209 ? 3.666 6.126 4.407 1.00 94.38 209 ALA A C 1
ATOM 1762 O O . ALA A 1 209 ? 3.282 5.783 5.527 1.00 94.38 209 ALA A O 1
ATOM 1763 N N . ILE A 1 210 ? 2.829 6.694 3.532 1.00 94.12 210 ILE A N 1
ATOM 1764 C CA . ILE A 1 210 ? 1.401 6.903 3.816 1.00 94.12 210 ILE A CA 1
ATOM 1765 C C . ILE A 1 210 ? 0.697 5.557 4.052 1.00 94.12 210 ILE A C 1
ATOM 1767 O O . ILE A 1 210 ? -0.108 5.428 4.979 1.00 94.12 210 ILE A O 1
ATOM 1771 N N . LEU A 1 211 ? 1.031 4.519 3.277 1.00 93.56 211 LEU A N 1
ATOM 1772 C CA . LEU A 1 211 ? 0.489 3.175 3.492 1.00 93.56 211 LEU A CA 1
ATOM 1773 C C . LEU A 1 211 ? 0.906 2.590 4.854 1.00 93.56 211 LEU A C 1
ATOM 1775 O O . LEU A 1 211 ? 0.072 1.989 5.539 1.00 93.56 211 LEU A O 1
ATOM 1779 N N . LEU A 1 212 ? 2.152 2.813 5.295 1.00 94.00 212 LEU A N 1
ATOM 1780 C CA . LEU A 1 212 ? 2.604 2.452 6.649 1.00 94.00 212 LEU A CA 1
ATOM 1781 C C . LEU A 1 212 ? 1.795 3.170 7.720 1.00 94.00 212 LEU A C 1
ATOM 1783 O O . LEU A 1 212 ? 1.379 2.546 8.696 1.00 94.00 212 LEU A O 1
ATOM 1787 N N . PHE A 1 213 ? 1.523 4.457 7.523 1.00 93.75 213 PHE A N 1
ATOM 1788 C CA . PHE A 1 213 ? 0.726 5.244 8.453 1.00 93.75 213 PHE A CA 1
ATOM 1789 C C . PHE A 1 213 ? -0.709 4.709 8.574 1.00 93.75 213 PHE A C 1
ATOM 1791 O O . PHE A 1 213 ? -1.215 4.531 9.687 1.00 93.75 213 PHE A O 1
ATOM 1798 N N . PHE A 1 214 ? -1.337 4.318 7.458 1.00 93.31 214 PHE A N 1
ATOM 1799 C CA . PHE A 1 214 ? -2.604 3.579 7.492 1.00 93.31 214 PHE A CA 1
ATOM 1800 C C . PHE A 1 214 ? -2.476 2.222 8.199 1.00 93.31 214 PHE A C 1
ATOM 1802 O O . PHE A 1 214 ? -3.408 1.794 8.886 1.00 93.31 214 PHE A O 1
ATOM 1809 N N . GLY A 1 215 ? -1.331 1.547 8.077 1.00 91.94 215 GLY A N 1
ATOM 1810 C CA . GLY A 1 215 ? -0.998 0.328 8.817 1.00 91.94 215 GLY A CA 1
ATOM 1811 C C . GLY A 1 215 ? -0.982 0.540 10.331 1.00 91.94 215 GLY A C 1
ATOM 1812 O O . GLY A 1 215 ? -1.675 -0.184 11.051 1.00 91.94 215 GLY A O 1
ATOM 1813 N N . ILE A 1 216 ? -0.266 1.564 10.808 1.00 92.44 216 ILE A N 1
ATOM 1814 C CA . ILE A 1 216 ? -0.205 1.966 12.225 1.00 92.44 216 ILE A CA 1
ATOM 1815 C C . ILE A 1 216 ? -1.612 2.255 12.742 1.00 92.44 216 ILE A C 1
ATOM 1817 O O . ILE A 1 216 ? -2.041 1.694 13.752 1.00 92.44 216 ILE A O 1
ATOM 1821 N N . TYR A 1 217 ? -2.362 3.078 12.015 1.00 91.25 217 TYR A N 1
ATOM 1822 C CA . TYR A 1 217 ? -3.734 3.411 12.365 1.00 91.25 217 TYR A CA 1
ATOM 1823 C C . TYR A 1 217 ? -4.628 2.164 12.466 1.00 91.25 217 TYR A C 1
ATOM 1825 O O . TYR A 1 217 ? -5.313 1.959 13.469 1.00 91.25 217 TYR A O 1
ATOM 1833 N N . THR A 1 218 ? -4.565 1.273 11.475 1.00 90.50 218 THR A N 1
ATOM 1834 C CA . THR A 1 218 ? -5.346 0.026 11.462 1.00 90.50 218 THR A CA 1
ATOM 1835 C C . THR A 1 218 ? -4.950 -0.905 12.617 1.00 90.50 218 THR A C 1
ATOM 1837 O O . THR A 1 218 ? -5.796 -1.624 13.157 1.00 90.50 218 THR A O 1
ATOM 1840 N N . ALA A 1 219 ? -3.679 -0.898 13.032 1.00 88.94 219 ALA A N 1
ATOM 1841 C CA . ALA A 1 219 ? -3.208 -1.644 14.197 1.00 88.94 219 ALA A CA 1
ATOM 1842 C C . ALA A 1 219 ? -3.767 -1.066 15.509 1.00 88.94 219 ALA A C 1
ATOM 1844 O O . ALA A 1 219 ? -4.225 -1.830 16.364 1.00 88.94 219 ALA A O 1
ATOM 1845 N N . ILE A 1 220 ? -3.806 0.265 15.642 1.00 87.75 220 ILE A N 1
ATOM 1846 C CA . ILE A 1 220 ? -4.435 0.951 16.779 1.00 87.75 220 ILE A CA 1
ATOM 1847 C C . ILE A 1 220 ? -5.932 0.624 16.828 1.00 87.75 220 ILE A C 1
ATOM 1849 O O . ILE A 1 220 ? -6.432 0.224 17.879 1.00 87.75 220 ILE A O 1
ATOM 1853 N N . GLU A 1 221 ? -6.647 0.704 15.701 1.00 83.94 221 GLU A N 1
ATOM 1854 C CA . GLU A 1 221 ? -8.055 0.292 15.622 1.00 83.94 221 GLU A CA 1
ATOM 1855 C C . GLU A 1 221 ? -8.243 -1.166 16.056 1.00 83.94 221 GLU A C 1
ATOM 1857 O O . GLU A 1 221 ? -9.156 -1.478 16.823 1.00 83.94 221 GLU A O 1
ATOM 1862 N N . ALA A 1 222 ? -7.372 -2.073 15.601 1.00 85.88 222 ALA A N 1
ATOM 1863 C CA . ALA A 1 222 ? -7.423 -3.473 15.998 1.00 85.88 222 ALA A CA 1
ATOM 1864 C C . ALA A 1 222 ? -7.260 -3.632 17.521 1.00 85.88 222 ALA A C 1
ATOM 1866 O O . ALA A 1 222 ? -8.030 -4.373 18.138 1.00 85.88 222 ALA A O 1
ATOM 1867 N N . ASP A 1 223 ? -6.308 -2.930 18.145 1.00 84.06 223 ASP A N 1
ATOM 1868 C CA . ASP A 1 223 ? -6.132 -2.971 19.602 1.00 84.06 223 ASP A CA 1
ATOM 1869 C C . ASP A 1 223 ? -7.338 -2.373 20.345 1.00 84.06 223 ASP A C 1
ATOM 1871 O O . ASP A 1 223 ? -7.812 -2.951 21.327 1.00 84.06 223 ASP A O 1
ATOM 1875 N N . LEU A 1 224 ? -7.917 -1.276 19.848 1.00 80.62 224 LEU A N 1
ATOM 1876 C CA . LEU A 1 224 ? -9.125 -0.682 20.425 1.00 80.62 224 LEU A CA 1
ATOM 1877 C C . LEU A 1 224 ? -10.329 -1.634 20.353 1.00 80.62 224 LEU A C 1
ATOM 1879 O O . LEU A 1 224 ? -11.037 -1.788 21.352 1.00 80.62 224 LEU A O 1
ATOM 1883 N N . ILE A 1 225 ? -10.518 -2.339 19.232 1.00 77.81 225 ILE A N 1
ATOM 1884 C CA . ILE A 1 225 ? -11.542 -3.389 19.088 1.00 77.81 225 ILE A CA 1
ATOM 1885 C C . ILE A 1 225 ? -11.263 -4.544 20.057 1.00 77.81 225 ILE A C 1
ATOM 1887 O O . ILE A 1 225 ? -12.167 -5.013 20.750 1.00 77.81 225 ILE A O 1
ATOM 1891 N N . ARG A 1 226 ? -10.004 -4.997 20.163 1.00 77.50 226 ARG A N 1
ATOM 1892 C CA . ARG A 1 226 ? -9.600 -6.062 21.099 1.00 77.50 226 ARG A CA 1
ATOM 1893 C C . ARG A 1 226 ? -9.914 -5.682 22.546 1.00 77.50 226 ARG A C 1
ATOM 1895 O O . ARG A 1 226 ? -10.318 -6.541 23.332 1.00 77.50 226 ARG A O 1
ATOM 1902 N N . ARG A 1 227 ? -9.741 -4.406 22.897 1.00 75.56 227 ARG A N 1
ATOM 1903 C CA . ARG A 1 227 ? -10.048 -3.849 24.220 1.00 75.56 227 ARG A CA 1
ATOM 1904 C C . ARG A 1 227 ? -11.516 -3.440 24.401 1.00 75.56 227 ARG A C 1
ATOM 1906 O O . ARG A 1 227 ? -11.842 -3.014 25.503 1.00 75.56 227 ARG A O 1
ATOM 1913 N N . ARG A 1 228 ? -12.382 -3.602 23.387 1.00 66.94 228 ARG A N 1
ATOM 1914 C CA . ARG A 1 228 ? -13.804 -3.185 23.378 1.00 66.94 228 ARG A CA 1
ATOM 1915 C C . ARG A 1 228 ? -14.021 -1.688 23.632 1.00 66.94 228 ARG A C 1
ATOM 1917 O O . ARG A 1 228 ? -15.000 -1.291 24.251 1.00 66.94 228 ARG A O 1
ATOM 1924 N N . LYS A 1 229 ? -13.083 -0.860 23.171 1.00 65.81 229 LYS A N 1
ATOM 1925 C CA . LYS A 1 229 ? -13.163 0.610 23.238 1.00 65.81 229 LYS A CA 1
ATOM 1926 C C . LYS A 1 229 ? -13.693 1.240 21.945 1.00 65.81 229 LYS A C 1
ATOM 1928 O O . LYS A 1 229 ? -13.845 2.459 21.873 1.00 65.81 229 LYS A O 1
ATOM 1933 N N . LEU A 1 230 ? -13.916 0.417 20.922 1.00 62.03 230 LEU A N 1
ATOM 1934 C CA . LEU A 1 230 ? -14.385 0.825 19.609 1.00 62.03 230 LEU A CA 1
ATOM 1935 C C . LEU A 1 230 ? -15.399 -0.198 19.095 1.00 62.03 230 LEU A C 1
ATOM 1937 O O . LEU A 1 230 ? -15.043 -1.366 18.918 1.00 62.03 230 LEU A O 1
ATOM 1941 N N . ASP A 1 231 ? -16.629 0.248 18.840 1.00 60.06 231 ASP A N 1
ATOM 1942 C CA . ASP A 1 231 ? -17.654 -0.551 18.172 1.00 60.06 231 ASP A CA 1
ATOM 1943 C C . ASP A 1 231 ? -18.121 0.149 16.888 1.00 60.06 231 ASP A C 1
ATOM 1945 O O . ASP A 1 231 ? -18.806 1.171 16.898 1.00 60.06 231 ASP A O 1
ATOM 1949 N N . PHE A 1 232 ? -17.723 -0.407 15.743 1.00 55.44 232 PHE A N 1
ATOM 1950 C CA . PHE A 1 232 ? -18.105 0.117 14.431 1.00 55.44 232 PHE A CA 1
ATOM 1951 C C . PHE A 1 232 ? -19.585 -0.083 14.101 1.00 55.44 232 PHE A C 1
ATOM 1953 O O . PHE A 1 232 ? -20.049 0.485 13.114 1.00 55.44 232 PHE A O 1
ATOM 1960 N N . ASN A 1 233 ? -20.315 -0.913 14.848 1.00 48.97 233 ASN A N 1
ATOM 1961 C CA . ASN A 1 233 ? -21.754 -1.063 14.646 1.00 48.97 233 ASN A CA 1
ATOM 1962 C C . ASN A 1 233 ? -22.544 0.104 15.249 1.00 48.97 233 ASN A C 1
ATOM 1964 O O . ASN A 1 233 ? -23.662 0.343 14.813 1.00 48.97 233 ASN A O 1
ATOM 1968 N N . GLU A 1 234 ? -21.954 0.840 16.191 1.00 44.84 234 GLU A N 1
ATOM 1969 C CA . GLU A 1 234 ? -22.552 2.008 16.844 1.00 44.84 234 GLU A CA 1
ATOM 1970 C C . GLU A 1 234 ? -22.312 3.293 16.033 1.00 44.84 234 GLU A C 1
ATOM 1972 O O . GLU A 1 234 ? -23.225 4.082 15.828 1.00 44.84 234 GLU A O 1
ATOM 1977 N N . LEU A 1 235 ? -21.119 3.432 15.439 1.00 48.84 235 LEU A N 1
ATOM 1978 C CA . LEU A 1 235 ? -20.724 4.558 14.572 1.00 48.84 235 LEU A CA 1
ATOM 1979 C C . LEU A 1 235 ? -21.634 4.804 13.352 1.00 48.84 235 LEU A C 1
ATOM 1981 O O . LEU A 1 235 ? -21.591 5.889 12.785 1.00 48.84 235 LEU A O 1
ATOM 1985 N N . PHE A 1 236 ? -22.410 3.802 12.929 1.00 46.25 236 PHE A N 1
ATOM 1986 C CA . PHE A 1 236 ? -23.315 3.874 11.773 1.00 46.25 236 PHE A CA 1
ATOM 1987 C C . PHE A 1 236 ? -24.790 3.633 12.135 1.00 46.25 236 PHE A C 1
ATOM 1989 O O . PHE A 1 236 ? -25.623 3.556 11.238 1.00 46.25 236 PHE A O 1
ATOM 1996 N N . LYS A 1 237 ? -25.103 3.474 13.428 1.00 41.53 237 LYS A N 1
ATOM 1997 C CA . LYS A 1 237 ? -26.465 3.296 13.955 1.00 41.53 237 LYS A CA 1
ATOM 1998 C C . LYS A 1 237 ? -26.906 4.458 14.845 1.00 41.53 237 LYS A C 1
ATOM 2000 O O . LYS A 1 237 ? -27.858 4.298 15.598 1.00 41.53 237 LYS A O 1
ATOM 2005 N N . SER A 1 238 ? -26.247 5.619 14.790 1.00 40.16 238 SER A N 1
ATOM 2006 C CA . SER A 1 238 ? -26.951 6.813 15.253 1.00 40.16 238 SER A CA 1
ATOM 2007 C C . SER A 1 238 ? -28.065 7.047 14.241 1.00 40.16 238 SER A C 1
ATOM 2009 O O . SER A 1 238 ? -27.793 7.507 13.129 1.00 40.16 238 SER A O 1
ATOM 2011 N N . ASP A 1 239 ? -29.280 6.624 14.578 1.00 38.31 239 ASP A N 1
ATOM 2012 C CA . ASP A 1 239 ? -30.467 6.979 13.824 1.00 38.31 239 ASP A CA 1
ATOM 2013 C C . ASP A 1 239 ? -30.424 8.493 13.610 1.00 38.31 239 ASP A C 1
ATOM 2015 O O . ASP A 1 239 ? -30.485 9.286 14.546 1.00 38.31 239 ASP A O 1
ATOM 2019 N N . ILE A 1 240 ? -30.265 8.909 12.354 1.00 42.12 240 ILE A N 1
ATOM 2020 C CA . ILE A 1 240 ? -30.263 10.326 11.958 1.00 42.12 240 ILE A CA 1
ATOM 2021 C C . ILE A 1 240 ? -31.647 10.961 12.241 1.00 42.12 240 ILE A C 1
ATOM 2023 O O . ILE A 1 240 ? -31.793 12.179 12.208 1.00 42.12 240 ILE A O 1
ATOM 2027 N N . ASN A 1 241 ? -32.638 10.143 12.619 1.00 38.34 241 ASN A N 1
ATOM 2028 C CA . ASN A 1 241 ? -33.963 10.546 13.077 1.00 38.34 241 ASN A CA 1
ATOM 2029 C C . ASN A 1 241 ? -34.107 10.753 14.594 1.00 38.34 241 ASN A C 1
ATOM 2031 O O . ASN A 1 241 ? -35.207 11.074 15.036 1.00 38.34 241 ASN A O 1
ATOM 2035 N N . ASP A 1 242 ? -33.040 10.678 15.394 1.00 41.53 242 ASP A N 1
ATOM 2036 C CA . ASP A 1 242 ? -33.087 11.087 16.805 1.00 41.53 242 ASP A CA 1
ATOM 2037 C C . ASP A 1 242 ? -33.050 12.625 16.955 1.00 41.53 242 ASP A C 1
ATOM 2039 O O . ASP A 1 242 ? -32.231 13.208 17.672 1.00 41.53 242 ASP A O 1
ATOM 2043 N N . ARG A 1 243 ? -34.043 13.322 16.383 1.00 44.44 243 ARG A N 1
ATOM 2044 C CA . ARG A 1 243 ? -34.662 14.413 17.150 1.00 44.44 243 ARG A CA 1
ATOM 2045 C C . ARG A 1 243 ? -35.378 13.719 18.297 1.00 44.44 243 ARG A C 1
ATOM 2047 O O . ARG A 1 243 ? -36.547 13.378 18.192 1.00 44.44 243 ARG A O 1
ATOM 2054 N N . SER A 1 244 ? -34.596 13.390 19.324 1.00 50.56 244 SER A N 1
ATOM 2055 C CA . SER A 1 244 ? -35.009 12.585 20.464 1.00 50.56 244 SER A CA 1
ATOM 2056 C C . SER A 1 244 ? -36.411 13.000 20.904 1.00 50.56 244 SER A C 1
ATOM 2058 O O . SER A 1 244 ? -36.639 14.187 21.131 1.00 50.56 244 SER A O 1
ATOM 2060 N N . ILE A 1 245 ? -37.333 12.046 21.060 1.00 54.75 245 ILE A N 1
ATOM 2061 C CA . ILE A 1 245 ? -38.655 12.276 21.675 1.00 54.75 245 ILE A CA 1
ATOM 2062 C C . ILE A 1 245 ? -38.496 13.080 22.975 1.00 54.75 245 ILE A C 1
ATOM 2064 O O . ILE A 1 245 ? -39.323 13.917 23.304 1.00 54.75 245 ILE A O 1
ATOM 2068 N N . VAL A 1 246 ? -37.372 12.898 23.673 1.00 55.03 246 VAL A N 1
ATOM 2069 C CA . VAL A 1 246 ? -36.991 13.667 24.857 1.00 55.03 246 VAL A CA 1
ATOM 2070 C C . VAL A 1 246 ? -36.820 15.157 24.543 1.00 55.03 246 VAL A C 1
ATOM 2072 O O . VAL A 1 246 ? -37.344 15.968 25.290 1.00 55.03 246 VAL A O 1
ATOM 2075 N N . ASN A 1 247 ? -36.165 15.539 23.442 1.00 53.66 247 ASN A N 1
ATOM 2076 C CA . ASN A 1 247 ? -36.054 16.941 23.018 1.00 53.66 247 ASN A CA 1
ATOM 2077 C C . ASN A 1 247 ? -37.417 17.541 22.637 1.00 53.66 247 ASN A C 1
ATOM 2079 O O . ASN A 1 247 ? -37.691 18.657 23.052 1.00 53.66 247 ASN A O 1
ATOM 2083 N N . GLN A 1 248 ? -38.289 16.800 21.943 1.00 56.59 248 GLN A N 1
ATOM 2084 C CA . GLN A 1 248 ? -39.641 17.276 21.602 1.00 56.59 248 GLN A CA 1
ATOM 2085 C C . GLN A 1 248 ? -40.556 17.395 22.834 1.00 56.59 248 GLN A C 1
ATOM 2087 O O . GLN A 1 248 ? -41.322 18.345 22.958 1.00 56.59 248 GLN A O 1
ATOM 2092 N N . VAL A 1 249 ? -40.452 16.463 23.786 1.00 58.97 249 VAL A N 1
ATOM 2093 C CA . VAL A 1 249 ? -41.179 16.518 25.067 1.00 58.97 249 VAL A CA 1
ATOM 2094 C C . VAL A 1 249 ? -40.630 17.633 25.965 1.00 58.97 249 VAL A C 1
ATOM 2096 O O . VAL A 1 249 ? -41.391 18.239 26.715 1.00 58.97 249 VAL A O 1
ATOM 2099 N N . LEU A 1 250 ? -39.328 17.928 25.897 1.00 54.72 250 LEU A N 1
ATOM 2100 C CA . LEU A 1 250 ? -38.698 19.031 26.629 1.00 54.72 250 LEU A CA 1
ATOM 2101 C C . LEU A 1 250 ? -39.063 20.394 26.044 1.00 54.72 250 LEU A C 1
ATOM 2103 O O . LEU A 1 250 ? -39.381 21.284 26.824 1.00 54.72 250 LEU A O 1
ATOM 2107 N N . GLU A 1 251 ? -39.046 20.545 24.716 1.00 54.91 251 GLU A N 1
ATOM 2108 C CA . GLU A 1 251 ? -39.519 21.752 24.023 1.00 54.91 251 GLU A CA 1
ATOM 2109 C C . GLU A 1 251 ? -40.993 22.011 24.357 1.00 54.91 251 GLU A C 1
ATOM 2111 O O . GLU A 1 251 ? -41.317 23.096 24.831 1.00 54.91 251 GLU A O 1
ATOM 2116 N N . GLY A 1 252 ? -41.851 20.984 24.287 1.00 55.22 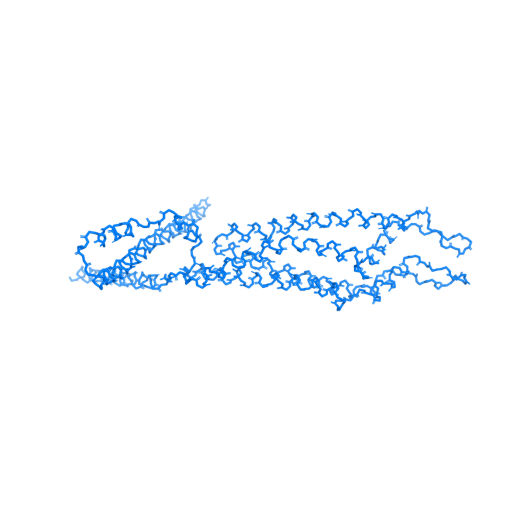252 GLY A N 1
ATOM 2117 C CA . GLY A 1 252 ? -43.256 21.107 24.684 1.00 55.22 252 GLY A CA 1
ATOM 2118 C C . GLY A 1 252 ? -43.444 21.490 26.159 1.00 55.22 252 GLY A C 1
ATOM 2119 O O . GLY A 1 252 ? -44.212 22.390 26.475 1.00 55.22 252 GLY A O 1
ATOM 2120 N N . ARG A 1 253 ? -42.717 20.870 27.100 1.00 61.00 253 ARG A N 1
ATOM 2121 C CA . ARG A 1 253 ? -42.838 21.202 28.539 1.00 61.00 253 ARG A CA 1
ATOM 2122 C C . ARG A 1 253 ? -42.313 22.598 28.902 1.00 61.00 253 ARG A C 1
ATOM 2124 O O . ARG A 1 253 ? -42.783 23.166 29.888 1.00 61.00 253 ARG A O 1
ATOM 2131 N N . LEU A 1 254 ? -41.367 23.137 28.130 1.00 55.38 254 LEU A N 1
ATOM 2132 C CA . LEU A 1 254 ? -40.884 24.518 28.248 1.00 55.38 254 LEU A CA 1
ATOM 2133 C C . LEU A 1 254 ? -41.901 25.520 27.689 1.00 55.38 254 LEU A C 1
ATOM 2135 O O . LEU A 1 254 ? -42.162 26.528 28.340 1.00 55.38 254 LEU A O 1
ATOM 2139 N N . GLU A 1 255 ? -42.508 25.224 26.535 1.00 57.66 255 GLU A N 1
ATOM 2140 C CA . GLU A 1 255 ? -43.548 26.064 25.920 1.00 57.66 255 GLU A CA 1
ATOM 2141 C C . GLU A 1 255 ? -44.816 26.166 26.782 1.00 57.66 255 GLU A C 1
ATOM 2143 O O . GLU A 1 255 ? -45.438 27.224 26.831 1.00 57.66 255 GLU A O 1
ATOM 2148 N N . PHE A 1 256 ? -45.167 25.115 27.533 1.00 63.28 256 PHE A N 1
ATOM 2149 C CA . PHE A 1 256 ? -46.303 25.132 28.467 1.00 63.28 256 PHE A CA 1
ATOM 2150 C C . PHE A 1 256 ? -45.985 25.723 29.856 1.00 63.28 256 PHE A C 1
ATOM 2152 O O . PHE A 1 256 ? -46.834 25.668 30.745 1.00 63.28 256 PHE A O 1
ATOM 2159 N N . GLY A 1 257 ? -44.782 26.271 30.078 1.00 53.91 257 GLY A N 1
ATOM 2160 C CA . GLY A 1 257 ? -44.427 26.979 31.318 1.00 53.91 257 GLY A CA 1
ATOM 2161 C C . GLY A 1 257 ? -44.400 26.113 32.587 1.00 53.91 257 GLY A C 1
ATOM 2162 O O . GLY A 1 257 ? -44.458 26.642 33.693 1.00 53.91 257 GLY A O 1
ATOM 2163 N N . GLN A 1 258 ? -44.322 24.784 32.458 1.00 57.69 258 GLN A N 1
ATOM 2164 C CA . GLN A 1 258 ? -44.490 23.854 33.585 1.00 57.69 258 GLN A CA 1
ATOM 2165 C C . GLN A 1 258 ? -43.242 23.704 34.474 1.00 57.69 258 GLN A C 1
ATOM 2167 O O . GLN A 1 258 ? -43.331 23.103 35.542 1.00 57.69 258 GLN A O 1
ATOM 2172 N N . TYR A 1 259 ? -42.082 24.229 34.064 1.00 56.19 259 TYR A N 1
ATOM 2173 C CA . TYR A 1 259 ? -40.822 24.093 34.801 1.00 56.19 259 TYR A CA 1
ATOM 2174 C C . TYR A 1 259 ? -39.887 25.287 34.591 1.00 56.19 259 TYR A C 1
ATOM 2176 O O . TYR A 1 259 ? -39.739 25.790 33.479 1.00 56.19 259 TYR A O 1
ATOM 2184 N N . ASP A 1 260 ? -39.176 25.672 35.654 1.00 62.69 260 ASP A N 1
ATOM 2185 C CA . ASP A 1 260 ? -38.089 26.647 35.580 1.00 62.69 260 ASP A CA 1
ATOM 2186 C C . ASP A 1 260 ? -36.876 26.058 34.828 1.00 62.69 260 ASP A C 1
ATOM 2188 O O . ASP A 1 260 ? -36.507 24.886 34.983 1.00 62.69 260 ASP A O 1
ATOM 2192 N N . SER A 1 261 ? -36.238 26.880 34.000 1.00 59.47 261 SER A N 1
ATOM 2193 C CA . SER A 1 261 ? -35.168 26.491 33.071 1.00 59.47 261 SER A CA 1
ATOM 2194 C C . SER A 1 261 ? -33.956 25.843 33.764 1.00 59.47 261 SER A C 1
ATOM 2196 O O . SER A 1 261 ? -33.256 25.011 33.173 1.00 59.47 261 SER A O 1
ATOM 2198 N N . ALA A 1 262 ? -33.714 26.184 35.035 1.00 62.59 262 ALA A N 1
ATOM 2199 C CA . ALA A 1 262 ? -32.656 25.607 35.862 1.00 62.59 262 ALA A CA 1
ATOM 2200 C C . ALA A 1 262 ? -32.957 24.157 36.290 1.00 62.59 262 ALA A C 1
ATOM 2202 O O . ALA A 1 262 ? -32.076 23.293 36.207 1.00 62.59 262 ALA A O 1
ATOM 2203 N N . S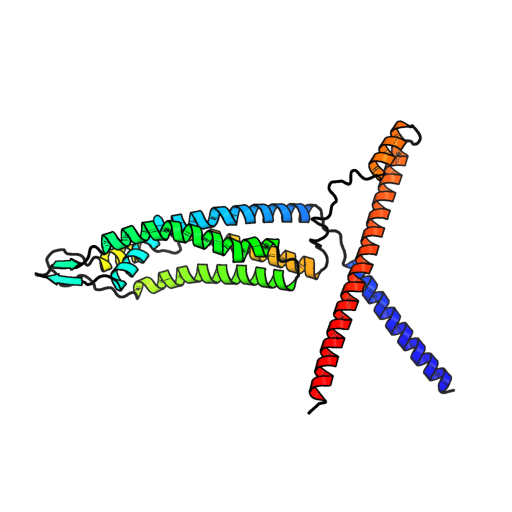ER A 1 263 ? -34.202 23.871 36.678 1.00 63.03 263 SER A N 1
ATOM 2204 C CA . SER A 1 263 ? -34.702 22.538 37.048 1.00 63.03 263 SER A CA 1
ATOM 2205 C C . SER A 1 263 ? -34.616 21.582 35.859 1.00 63.03 263 SER A C 1
ATOM 2207 O O . SER A 1 263 ? -34.097 20.472 35.952 1.00 63.03 263 SER A O 1
ATOM 2209 N N . LEU A 1 264 ? -35.005 22.089 34.692 1.00 61.22 264 LEU A N 1
ATOM 2210 C CA . LEU A 1 264 ? -35.066 21.349 33.440 1.00 61.22 264 LEU A CA 1
ATOM 2211 C C . LEU A 1 264 ? -33.670 20.939 32.936 1.00 61.22 264 LEU A C 1
ATOM 2213 O O . LEU A 1 264 ? -33.488 19.833 32.429 1.00 61.22 264 LEU A O 1
ATOM 2217 N N . LYS A 1 265 ? -32.643 21.779 33.149 1.00 63.88 265 LYS A N 1
ATOM 2218 C CA . LYS A 1 265 ? -31.232 21.430 32.879 1.00 63.88 265 LYS A CA 1
ATOM 2219 C C . LYS A 1 265 ? -30.711 20.320 33.794 1.00 63.88 265 LYS A C 1
ATOM 2221 O O . LYS A 1 265 ? -29.917 19.489 33.339 1.00 63.88 265 LYS A O 1
ATOM 2226 N N . LYS A 1 266 ? -31.115 20.311 35.068 1.00 72.62 266 LYS A N 1
ATOM 2227 C CA . LYS A 1 266 ? -30.721 19.278 36.036 1.00 72.62 266 LYS A CA 1
ATOM 2228 C C . LYS A 1 266 ? -31.340 17.934 35.658 1.00 72.62 266 LYS A C 1
ATOM 2230 O O . LYS A 1 266 ? -30.600 16.958 35.526 1.00 72.62 266 LYS A O 1
ATOM 2235 N N . ASP A 1 267 ? -32.631 17.930 35.346 1.00 58.44 267 ASP A N 1
ATOM 2236 C CA . ASP A 1 267 ? -33.359 16.737 34.912 1.00 58.44 267 ASP A CA 1
ATOM 2237 C C . ASP A 1 267 ? -32.804 16.198 33.592 1.00 58.44 267 ASP A C 1
ATOM 2239 O O . ASP A 1 267 ? -32.538 15.006 33.479 1.00 58.44 267 ASP A O 1
ATOM 2243 N N . LEU A 1 268 ? -32.486 17.068 32.625 1.00 63.62 268 LEU A N 1
ATOM 2244 C CA . LEU A 1 268 ? -31.799 16.695 31.380 1.00 63.62 268 LEU A CA 1
ATOM 2245 C C . LEU A 1 268 ? -30.446 16.025 31.622 1.00 63.62 268 LEU A C 1
ATOM 2247 O O . LEU A 1 268 ? -30.083 15.071 30.930 1.00 63.62 268 LEU A O 1
ATOM 2251 N N . LYS A 1 269 ? -29.658 16.552 32.563 1.00 67.75 269 LYS A N 1
ATOM 2252 C CA . LYS A 1 269 ? -28.345 15.996 32.896 1.00 67.75 269 LYS A CA 1
ATOM 2253 C C . LYS A 1 269 ? -28.498 14.628 33.557 1.00 67.75 269 LYS A C 1
ATOM 2255 O O . LYS A 1 269 ? -27.736 13.717 33.229 1.00 67.75 269 LYS A O 1
ATOM 2260 N N . GLU A 1 270 ? -29.491 14.464 34.424 1.00 70.50 270 GLU A N 1
ATOM 2261 C CA . GLU A 1 270 ? -29.795 13.193 35.078 1.00 70.50 270 GLU A CA 1
ATOM 2262 C C . GLU A 1 270 ? -30.316 12.152 34.076 1.00 70.50 270 GLU A C 1
ATOM 2264 O O . GLU A 1 270 ? -29.790 11.041 34.020 1.00 70.50 270 GLU A O 1
ATOM 2269 N N . LEU A 1 271 ? -31.242 12.532 33.190 1.00 61.75 271 LEU A N 1
ATOM 2270 C CA . LEU A 1 271 ? -31.773 11.676 32.123 1.00 61.75 271 LEU A CA 1
ATOM 2271 C C . LEU A 1 271 ? -30.677 11.234 31.147 1.00 61.75 271 LEU A C 1
ATOM 2273 O O . LEU A 1 271 ? -30.579 10.056 30.816 1.00 61.75 271 LEU A O 1
ATOM 2277 N N . LYS A 1 272 ? -29.788 12.149 30.737 1.00 61.56 272 LYS A N 1
ATOM 2278 C CA . LYS A 1 272 ? -28.616 11.810 29.908 1.00 61.56 272 LYS A CA 1
ATOM 2279 C C . LYS A 1 272 ? -27.653 10.859 30.614 1.00 61.56 272 LYS A C 1
ATOM 2281 O O . LYS A 1 272 ? -26.968 10.093 29.940 1.00 61.56 272 LYS A O 1
ATOM 2286 N N . THR A 1 273 ? -27.563 10.922 31.939 1.00 67.88 273 THR A N 1
ATOM 2287 C CA . THR A 1 273 ? -26.706 10.022 32.721 1.00 67.88 273 THR A CA 1
ATOM 2288 C C . THR A 1 273 ? -27.346 8.637 32.816 1.00 67.88 273 THR A C 1
ATOM 2290 O O . THR A 1 273 ? -26.699 7.661 32.445 1.00 67.88 273 THR A O 1
ATOM 2293 N N . LYS A 1 274 ? -28.643 8.561 33.146 1.00 57.75 274 LYS A N 1
ATOM 2294 C CA . LYS A 1 274 ? -29.419 7.309 33.195 1.00 57.75 274 LYS A CA 1
ATOM 2295 C C . LYS A 1 274 ? -29.480 6.594 31.842 1.00 57.75 274 LYS A C 1
ATOM 2297 O O . LYS A 1 274 ? -29.225 5.398 31.776 1.00 57.75 274 LYS A O 1
ATOM 2302 N N . MET A 1 275 ? -29.713 7.317 30.742 1.00 61.00 275 MET A N 1
ATOM 2303 C CA . MET A 1 275 ? -29.703 6.719 29.397 1.00 61.00 275 MET A CA 1
ATOM 2304 C C . MET A 1 275 ? -28.327 6.154 29.019 1.00 61.00 275 MET A C 1
ATOM 2306 O O . MET A 1 275 ? -28.243 5.071 28.443 1.00 61.00 275 MET A O 1
ATOM 2310 N N . LYS A 1 276 ? -27.237 6.845 29.383 1.00 58.22 276 LYS A N 1
ATOM 2311 C CA . LYS A 1 276 ? -25.875 6.329 29.173 1.00 58.22 276 LYS A CA 1
ATOM 2312 C C . LYS A 1 276 ? -25.610 5.070 29.995 1.00 58.22 276 LYS A C 1
ATOM 2314 O O . LYS A 1 276 ? -24.967 4.152 29.495 1.00 58.22 276 LYS A O 1
ATOM 2319 N N . GLU A 1 277 ? -26.075 5.024 31.238 1.00 62.47 277 GLU A N 1
ATOM 2320 C CA . GLU A 1 277 ? -25.932 3.852 32.107 1.00 62.47 277 GLU A CA 1
ATOM 2321 C C . GLU A 1 277 ? -26.719 2.650 31.571 1.00 62.47 277 GLU A C 1
ATOM 2323 O O . GLU A 1 277 ? -26.153 1.563 31.445 1.00 62.47 277 GLU A O 1
ATOM 2328 N N . GLU A 1 278 ? -27.967 2.851 31.139 1.00 59.75 278 GLU A N 1
ATOM 2329 C CA . GLU A 1 278 ? -28.775 1.797 30.518 1.00 59.75 278 GLU A CA 1
ATOM 2330 C C . GLU A 1 278 ? -28.161 1.258 29.218 1.00 59.75 278 GLU A C 1
ATOM 2332 O O . GLU A 1 278 ? -28.153 0.044 28.989 1.00 59.75 278 GLU A O 1
ATOM 2337 N N . GLU A 1 279 ? -27.626 2.126 28.353 1.00 57.81 279 GLU A N 1
ATOM 2338 C CA . GLU A 1 279 ? -26.928 1.692 27.139 1.00 57.81 279 GLU A CA 1
ATOM 2339 C C . GLU A 1 279 ? -25.698 0.842 27.458 1.00 57.81 279 GLU A C 1
ATOM 2341 O O . GLU A 1 279 ? -25.472 -0.197 26.827 1.00 57.81 279 GLU A O 1
ATOM 2346 N N . VAL A 1 280 ? -24.898 1.268 28.439 1.00 62.06 280 VAL A N 1
ATOM 2347 C CA . VAL A 1 280 ? -23.720 0.524 28.898 1.00 62.06 280 VAL A CA 1
ATOM 2348 C C . VAL A 1 280 ? -24.140 -0.850 29.420 1.00 62.06 280 VAL A C 1
ATOM 2350 O O . VAL A 1 280 ? -23.530 -1.858 29.056 1.00 62.06 280 VAL A O 1
ATOM 2353 N N . GLU A 1 281 ? -25.214 -0.923 30.206 1.00 60.38 281 GLU A N 1
ATOM 2354 C CA . GLU A 1 281 ? -25.701 -2.175 30.780 1.00 60.38 281 GLU A CA 1
ATOM 2355 C C . GLU A 1 281 ? -26.248 -3.142 29.712 1.00 60.38 281 GLU A C 1
ATOM 2357 O O . GLU A 1 281 ? -25.896 -4.329 29.700 1.00 60.38 281 GLU A O 1
ATOM 2362 N N . ARG A 1 282 ? -27.041 -2.647 28.748 1.00 62.94 282 ARG A N 1
ATOM 2363 C CA . ARG A 1 282 ? -27.521 -3.447 27.601 1.00 62.94 282 ARG A CA 1
ATOM 2364 C C . ARG A 1 282 ? -26.356 -4.014 26.787 1.00 62.94 282 ARG A C 1
ATOM 2366 O O . ARG A 1 282 ? -26.395 -5.180 26.380 1.00 62.94 282 ARG A O 1
ATOM 2373 N N . LYS A 1 283 ? -25.297 -3.227 26.580 1.00 60.97 283 LYS A N 1
ATOM 2374 C CA . LYS A 1 283 ? -24.107 -3.646 25.822 1.00 6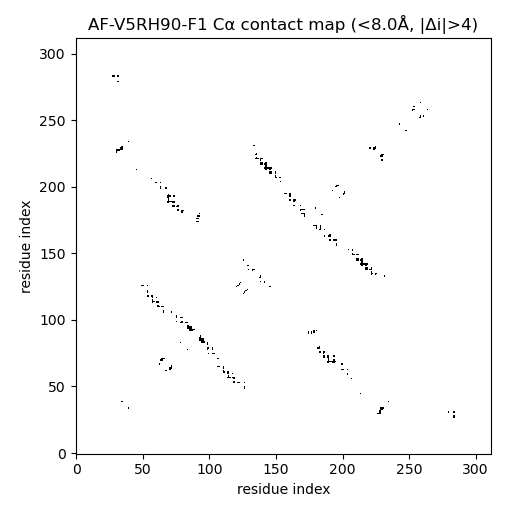0.97 283 LYS A CA 1
ATOM 2375 C C . LYS A 1 283 ? -23.266 -4.666 26.574 1.00 60.97 283 LYS A C 1
ATOM 2377 O O . LYS A 1 283 ? -22.839 -5.653 25.974 1.00 60.97 283 LYS A O 1
ATOM 2382 N N . ILE A 1 284 ? -23.073 -4.501 27.884 1.00 64.38 284 ILE A N 1
ATOM 2383 C CA . ILE A 1 284 ? -22.413 -5.516 28.720 1.00 64.38 284 ILE A CA 1
ATOM 2384 C C . ILE A 1 284 ? -23.144 -6.858 28.580 1.00 64.38 284 ILE A C 1
ATOM 2386 O O . ILE A 1 284 ? -22.500 -7.866 28.278 1.00 64.38 284 ILE A O 1
ATOM 2390 N N . LYS A 1 285 ? -24.483 -6.859 28.659 1.00 63.75 285 LYS A N 1
ATOM 2391 C CA . LYS A 1 285 ? -25.308 -8.067 28.473 1.00 63.75 285 LYS A CA 1
ATOM 2392 C C . LYS A 1 285 ? -25.147 -8.689 27.076 1.00 63.75 285 LYS A C 1
ATOM 2394 O O . LYS A 1 285 ? -25.066 -9.912 26.959 1.00 63.75 285 LYS A O 1
ATOM 2399 N N . GLN A 1 286 ? -25.055 -7.893 26.007 1.00 64.06 286 GLN A N 1
ATOM 2400 C CA . GLN A 1 286 ? -24.793 -8.409 24.651 1.00 64.06 286 GLN A CA 1
ATOM 2401 C C . GLN A 1 286 ? -23.399 -9.037 24.519 1.00 64.06 286 GLN A C 1
ATOM 2403 O O . GLN A 1 286 ? -23.262 -10.150 24.007 1.00 64.06 286 GLN A O 1
ATOM 2408 N N . TYR A 1 287 ? -22.361 -8.373 25.027 1.00 61.94 287 TYR A N 1
ATOM 2409 C CA . TYR A 1 287 ? -20.998 -8.898 24.990 1.00 61.94 287 TYR A CA 1
ATOM 2410 C C . TYR A 1 287 ? -20.828 -10.172 25.829 1.00 61.94 287 TYR A C 1
ATOM 2412 O O . TYR A 1 287 ? -20.035 -11.048 25.471 1.00 61.94 287 TYR A O 1
ATOM 2420 N N . GLU A 1 288 ? -21.551 -10.296 26.942 1.00 65.56 288 GLU A N 1
ATOM 2421 C CA . GLU A 1 288 ? -21.592 -11.524 27.738 1.00 65.56 288 GLU A CA 1
ATOM 2422 C C . GLU A 1 288 ? -22.238 -12.680 26.973 1.00 65.56 288 GLU A C 1
ATOM 2424 O O . GLU A 1 288 ? -21.676 -13.780 26.961 1.00 65.56 288 GLU A O 1
ATOM 2429 N N . LYS A 1 289 ? -23.343 -12.426 26.257 1.00 67.06 289 LYS A N 1
ATOM 2430 C CA . LYS A 1 289 ? -23.970 -13.413 25.364 1.00 67.06 289 LYS A CA 1
ATOM 2431 C C . LYS A 1 289 ? -23.018 -13.853 24.248 1.00 67.06 289 LYS A C 1
ATOM 2433 O O . LYS A 1 289 ? -22.866 -15.051 24.015 1.00 67.06 289 LYS A O 1
ATOM 2438 N N . GLU A 1 290 ? -22.311 -12.927 23.600 1.00 61.75 290 GLU A N 1
ATOM 2439 C CA . GLU A 1 290 ? -21.324 -13.276 22.567 1.00 61.75 290 GLU A CA 1
ATOM 2440 C C . GLU A 1 290 ? -20.131 -14.079 23.106 1.00 61.75 290 GLU A C 1
ATOM 2442 O O . GLU A 1 290 ? -19.649 -15.008 22.451 1.00 61.75 290 GLU A O 1
ATOM 2447 N N . ASP A 1 291 ? -19.620 -13.727 24.288 1.00 63.59 291 ASP A N 1
ATOM 2448 C CA . ASP A 1 291 ? -18.533 -14.469 24.930 1.00 63.59 291 ASP A CA 1
ATOM 2449 C C . ASP A 1 291 ? -18.973 -15.882 25.320 1.00 63.59 291 ASP A C 1
ATOM 2451 O O . ASP A 1 291 ? -18.200 -16.830 25.149 1.00 63.59 291 ASP A O 1
ATOM 2455 N N . ALA A 1 292 ? -20.204 -16.031 25.816 1.00 61.78 292 ALA A N 1
ATOM 2456 C CA . 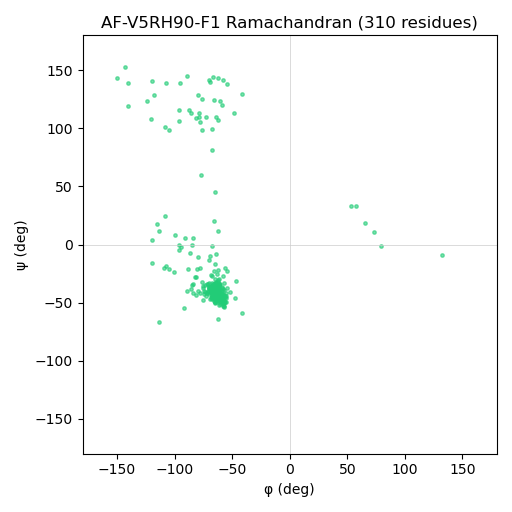ALA A 1 292 ? -20.799 -17.325 26.127 1.00 61.78 292 ALA A CA 1
ATOM 2457 C C . ALA A 1 292 ? -20.953 -18.185 24.860 1.00 61.78 292 ALA A C 1
ATOM 2459 O O . ALA A 1 292 ? -20.571 -19.357 24.858 1.00 61.78 292 ALA A O 1
ATOM 2460 N N . LEU A 1 293 ? -21.395 -17.593 23.746 1.00 60.66 293 LEU A N 1
ATOM 2461 C CA . LEU A 1 293 ? -21.479 -18.260 22.440 1.00 60.66 293 LEU A CA 1
ATOM 2462 C C . LEU A 1 293 ? -20.097 -18.668 21.893 1.00 60.66 293 LEU A C 1
ATOM 2464 O O . LEU A 1 293 ? -19.914 -19.772 21.384 1.00 60.66 293 LEU A O 1
ATOM 2468 N N . LYS A 1 294 ? -19.065 -17.830 22.049 1.00 65.25 294 LYS A N 1
ATOM 2469 C CA . LYS A 1 294 ? -17.689 -18.192 21.651 1.00 65.25 294 LYS A CA 1
ATOM 2470 C C . LYS A 1 294 ? -17.096 -19.287 22.538 1.00 65.25 294 LYS A C 1
ATOM 2472 O O . LYS A 1 294 ? -16.335 -20.124 22.047 1.00 65.25 294 LYS A O 1
ATOM 2477 N N . ALA A 1 295 ? -17.404 -19.282 23.834 1.00 67.12 295 ALA A N 1
ATOM 2478 C CA . ALA A 1 295 ? -16.950 -20.305 24.771 1.00 67.12 295 ALA A CA 1
ATOM 2479 C C . ALA A 1 295 ? -17.596 -21.666 24.477 1.00 67.12 295 ALA A C 1
ATOM 2481 O O . ALA A 1 295 ? -16.882 -22.667 24.398 1.00 67.12 295 ALA A O 1
ATOM 2482 N N . THR A 1 296 ? -18.908 -21.692 24.233 1.00 65.69 296 THR A N 1
ATOM 2483 C CA . THR A 1 296 ? -19.643 -22.903 23.832 1.00 65.69 296 THR A CA 1
ATOM 2484 C C . THR A 1 296 ? -19.150 -23.431 22.488 1.00 65.69 296 THR A C 1
ATOM 2486 O O . THR A 1 296 ? -18.851 -24.615 22.382 1.00 65.69 296 THR A O 1
ATOM 2489 N N . TYR A 1 297 ? -18.906 -22.568 21.495 1.00 64.19 297 TYR A N 1
ATOM 2490 C CA . TYR A 1 297 ? -18.336 -22.995 20.211 1.00 64.19 297 TYR A CA 1
ATOM 2491 C C . TYR A 1 297 ? -16.929 -23.603 20.349 1.00 64.19 297 TYR A C 1
ATOM 2493 O O . TYR A 1 297 ? -16.613 -24.617 19.724 1.00 64.19 297 TYR A O 1
ATOM 2501 N N . LYS A 1 298 ? -16.063 -23.026 21.197 1.00 69.62 298 LYS A N 1
ATOM 2502 C CA . LYS A 1 298 ? -14.724 -23.581 21.478 1.00 69.62 298 LYS A CA 1
ATOM 2503 C C . LYS A 1 298 ? -14.791 -24.924 22.207 1.00 69.62 298 LYS A C 1
ATOM 2505 O O . LYS A 1 298 ? -14.022 -25.821 21.864 1.00 69.62 298 LYS A O 1
ATOM 2510 N N . LEU A 1 299 ? -15.695 -25.065 23.178 1.00 65.69 299 LEU A N 1
ATOM 2511 C CA . LEU A 1 299 ? -15.942 -26.327 23.882 1.00 65.69 299 LEU A CA 1
ATOM 2512 C C . LEU A 1 299 ? -16.473 -27.394 22.922 1.00 65.69 299 LEU A C 1
ATOM 2514 O O . LEU A 1 299 ? -15.911 -28.482 22.861 1.00 65.69 299 LEU A O 1
ATOM 2518 N N . ASN A 1 300 ? -17.452 -27.056 22.085 1.00 65.44 300 ASN A N 1
ATOM 2519 C CA . ASN A 1 300 ? -18.012 -27.966 21.087 1.00 65.44 300 ASN A CA 1
ATOM 2520 C C . ASN A 1 300 ? -16.969 -28.387 20.043 1.00 65.44 300 ASN A C 1
ATOM 2522 O O . ASN A 1 300 ? -16.899 -29.558 19.683 1.00 65.44 300 ASN A O 1
ATOM 2526 N N . LYS A 1 301 ? -16.080 -27.480 19.617 1.00 69.69 301 LYS A N 1
ATOM 2527 C CA . LYS A 1 301 ? -14.967 -27.812 18.711 1.00 69.69 301 LYS A CA 1
ATOM 2528 C C . LYS A 1 301 ? -13.919 -28.718 19.372 1.00 69.69 301 LYS A C 1
ATOM 2530 O O . LYS A 1 301 ? -13.358 -29.580 18.701 1.00 69.69 301 LYS A O 1
ATOM 2535 N N . LYS A 1 302 ? -13.648 -28.542 20.671 1.00 65.00 302 LYS A N 1
ATOM 2536 C CA . LYS A 1 302 ? -12.735 -29.409 21.437 1.00 65.00 302 LYS A CA 1
ATOM 2537 C C . LYS A 1 302 ? -13.345 -30.800 21.653 1.00 65.00 302 LYS A C 1
ATOM 2539 O O . LYS A 1 302 ? -12.671 -31.796 21.414 1.00 65.00 302 LYS A O 1
ATOM 2544 N N . ASN A 1 303 ? -14.632 -30.859 21.989 1.00 61.12 303 ASN A N 1
ATOM 2545 C CA . ASN A 1 303 ? -15.373 -32.104 22.194 1.00 61.12 303 ASN A CA 1
ATOM 2546 C C . ASN A 1 303 ? -15.598 -32.869 20.877 1.00 61.12 303 ASN A C 1
ATOM 2548 O O . ASN A 1 303 ? -15.484 -34.090 20.849 1.00 61.12 303 ASN A O 1
ATOM 2552 N N . GLY A 1 304 ? -15.833 -32.165 19.765 1.00 58.88 304 GLY A N 1
ATOM 2553 C CA . GLY A 1 304 ? -15.931 -32.763 18.430 1.00 58.88 304 GLY A CA 1
ATOM 2554 C C . GLY A 1 304 ? -14.608 -33.353 17.929 1.00 58.88 304 GLY A C 1
ATOM 2555 O O . GLY A 1 304 ? -14.614 -34.388 17.272 1.00 58.88 304 GLY A O 1
ATOM 2556 N N . LYS A 1 305 ? -13.463 -32.750 18.287 1.00 57.34 305 LYS A N 1
ATOM 2557 C CA . LYS A 1 305 ? -12.135 -33.332 18.024 1.00 57.34 305 LYS A CA 1
ATOM 2558 C C . LYS A 1 305 ? -11.852 -34.555 18.902 1.00 57.34 305 LYS A C 1
ATOM 2560 O O . LYS A 1 305 ? -11.334 -35.541 18.397 1.00 57.34 305 LYS A O 1
ATOM 2565 N N . ALA A 1 306 ? -12.240 -34.518 20.179 1.00 55.97 306 ALA A N 1
ATOM 2566 C CA . ALA A 1 306 ? -12.075 -35.651 21.091 1.00 55.97 306 ALA A CA 1
ATOM 2567 C C . ALA A 1 306 ? -12.892 -36.881 20.650 1.00 55.97 306 ALA A C 1
ATOM 2569 O O . ALA A 1 306 ? -12.358 -37.984 20.650 1.00 55.97 306 ALA A O 1
ATOM 2570 N N . LYS A 1 307 ? -14.133 -36.684 20.172 1.00 53.03 307 LYS A N 1
ATOM 2571 C CA . LYS A 1 307 ? -14.974 -37.756 19.600 1.00 53.03 307 LYS A CA 1
ATOM 2572 C C . LYS A 1 307 ? -14.438 -38.351 18.293 1.00 53.03 307 LYS A C 1
ATOM 2574 O O . LYS A 1 307 ? -14.805 -39.468 17.950 1.00 53.03 307 LYS A O 1
ATOM 2579 N N . LYS A 1 308 ? -13.603 -37.620 17.545 1.00 51.12 308 LYS A N 1
ATOM 2580 C CA . LYS A 1 308 ? -13.008 -38.116 16.293 1.00 51.12 308 LYS A CA 1
ATOM 2581 C C . LYS A 1 308 ? -11.787 -39.011 16.543 1.00 51.12 308 LYS A C 1
ATOM 2583 O O . LYS A 1 308 ? -11.547 -39.912 15.756 1.00 51.12 308 LYS A O 1
ATOM 2588 N N . ASN A 1 309 ? -11.078 -38.800 17.654 1.00 50.34 309 ASN A N 1
ATOM 2589 C CA . ASN A 1 309 ? -9.915 -39.604 18.053 1.00 50.34 309 ASN A CA 1
ATOM 2590 C C . ASN A 1 309 ? -10.270 -40.866 18.858 1.00 50.34 309 ASN A C 1
ATOM 2592 O O . ASN A 1 309 ? -9.386 -41.659 19.135 1.00 50.34 309 ASN A O 1
ATOM 2596 N N . THR A 1 310 ? -11.533 -41.052 19.251 1.00 51.25 310 THR A N 1
ATOM 2597 C CA . THR A 1 310 ? -12.022 -42.254 19.964 1.00 51.25 310 THR A CA 1
ATOM 2598 C C . THR A 1 310 ? -12.722 -43.259 19.040 1.00 51.25 310 THR A C 1
ATOM 2600 O O . THR A 1 310 ? -13.324 -44.212 19.515 1.00 51.25 310 THR A O 1
ATOM 2603 N N . LYS A 1 311 ? -12.671 -43.031 17.721 1.00 48.44 311 LYS A N 1
ATOM 2604 C CA . LYS A 1 311 ? -13.187 -43.936 16.680 1.00 48.44 311 LYS A CA 1
ATOM 2605 C C . LYS A 1 311 ? -12.069 -44.627 15.877 1.00 48.44 311 LYS A C 1
ATOM 2607 O O . LYS A 1 311 ? -12.299 -44.993 14.729 1.00 48.44 311 LYS A O 1
ATOM 2612 N N . LEU A 1 312 ? -10.878 -44.756 16.456 1.00 40.94 312 LEU A N 1
ATOM 2613 C CA . LEU A 1 312 ? -9.801 -45.591 15.921 1.00 40.94 312 LEU A CA 1
ATOM 2614 C C . LEU A 1 312 ? -9.564 -46.745 16.880 1.00 40.94 312 LEU A C 1
ATOM 2616 O O . LEU A 1 312 ? -9.389 -46.439 18.082 1.00 40.94 312 LEU A O 1
#

Sequence (312 aa):
MENALNLNLKNSKQVKKEKKLAKKNEKKAIRYKPTKSITITFIYLFRLCMIAYWIIVPIFFALIFYYDPGVKPLFKYVVMVLFAKISIVDGEYIITNDVEKLASLLIWIITPSIWFVSFLLIYLFVYKPFFKKKTYGKRAYLAFRFFFWSILLTASIYIIWFSIDFLPHKPSEGIGNGFINPSDKYWSAAKENFSPWNGWMIFFQCIQAILLFFGIYTAIEADLIRRRKLDFNELFKSDINDRSIVNQVLEGRLEFGQYDSASLKKDLKELKTKMKEEEVERKIKQYEKEDALKATYKLNKKNGKAKKNTKL

Mean predicted aligned error: 15.27 Å

Foldseek 3Di:
DVVVVVVVVVVVVVVVVVVVVVVVLVVLLVLADAADPVNLVVLVVVLVVLVVLLQVVLLLQLCCCQPQLQNLLVQLLVQCVVPWDFDQDPLATDRVDPSVVVSVVCNVVVSVVSSVVSSVCCVVLPNVLLPPDFALVSLLVSLVVLVVVLVVVLVVLVVCLVCLVVDDDDASPPRPPPHGDPSNVSSVSNNVRSDCPHPSNVVVNVSSVVSNVVSVVSNVSSVCVVSNHDDPVVSPPPPPPPPPPLVVVLVVCVVVVVDDPVVSVVVVVVVVVVVVVVVSVVVSVVVVVVVVVVVVVVVVVVVVVVVVVVPD

Radius of gyration: 33.29 Å; Cα contacts (8 Å, |Δi|>4): 214; chains: 1; bounding box: 82×73×103 Å

pLDDT: mean 73.62, std 17.82, range [38.31, 96.25]